Protein AF-Q5T130-F1 (afdb_monomer_lite)

Radius of gyration: 48.85 Å; chains: 1; bounding box: 96×56×144 Å

pLDDT: mean 73.87, std 20.15, range [38.31, 98.38]

Organism: Homo sapiens (NCBI:txid9606)

Foldseek 3Di:
DDDPDPDDPDDPDDDDDDDDDDDDDDDDDDPDDDPPPVVVVVVVVVVVVVVVVVVVVVVVVVVVVVVVVVVVVVVVVCVVVQPDDPVVVVVVVVVVVVVVVVVVVVVVVVQVVLVVVPHGDPDDDPVPPPDDPDDPDPDDPPPVCVVPVVDDVVPPDDDPPDPVVVVVVVVVVVVVVVVVVVVPD

Structure (mmCIF, N/CA/C/O backbone):
data_AF-Q5T130-F1
#
_entry.id   AF-Q5T130-F1
#
loop_
_atom_site.group_PDB
_atom_site.id
_atom_site.type_symbol
_atom_site.label_atom_id
_atom_site.label_alt_id
_atom_site.label_comp_id
_atom_site.label_asym_id
_atom_site.label_entity_id
_atom_site.label_seq_id
_atom_site.pdbx_PDB_ins_code
_atom_site.Cartn_x
_atom_site.Cartn_y
_atom_site.Cartn_z
_atom_site.occupancy
_atom_site.B_iso_or_equiv
_atom_site.auth_seq_id
_atom_site.auth_comp_id
_atom_site.auth_asym_id
_atom_site.auth_atom_id
_atom_site.pdbx_PDB_model_num
ATOM 1 N N . MET A 1 1 ? 19.616 -17.380 -0.996 1.00 44.38 1 MET A N 1
ATOM 2 C CA . MET A 1 1 ? 20.251 -18.278 -1.981 1.00 44.38 1 MET A CA 1
ATOM 3 C C . MET A 1 1 ? 19.793 -17.869 -3.374 1.00 44.38 1 MET A C 1
ATOM 5 O O . MET A 1 1 ? 18.604 -17.667 -3.551 1.00 44.38 1 MET A O 1
ATOM 9 N N . SER A 1 2 ? 20.756 -17.750 -4.293 1.00 43.84 2 SER A N 1
ATOM 10 C CA . SER A 1 2 ? 20.661 -17.651 -5.763 1.00 43.84 2 SER A CA 1
ATOM 11 C C . SER A 1 2 ? 19.986 -16.437 -6.423 1.00 43.84 2 SER A C 1
ATOM 13 O O . SER A 1 2 ? 18.769 -16.330 -6.519 1.00 43.84 2 SER A O 1
ATOM 15 N N . SER A 1 3 ? 20.844 -15.585 -6.988 1.00 43.91 3 SER A N 1
ATOM 16 C CA . SER A 1 3 ? 20.572 -14.550 -7.991 1.00 43.91 3 SER A CA 1
ATOM 17 C C . SER A 1 3 ? 20.139 -15.157 -9.343 1.00 43.91 3 SER A C 1
ATOM 19 O O . SER A 1 3 ? 20.741 -16.152 -9.754 1.00 43.91 3 SER A O 1
ATOM 21 N N . PRO A 1 4 ? 19.194 -14.559 -10.098 1.00 52.94 4 PRO A N 1
ATOM 22 C CA . PRO A 1 4 ? 18.804 -15.049 -11.419 1.00 52.94 4 PRO A CA 1
ATOM 23 C C . PRO A 1 4 ? 19.260 -14.101 -12.543 1.00 52.94 4 PRO A C 1
ATOM 25 O O . PRO A 1 4 ? 18.447 -13.418 -13.149 1.00 52.94 4 PRO A O 1
ATOM 28 N N . LEU A 1 5 ? 20.559 -14.047 -12.850 1.00 54.41 5 LEU A N 1
ATOM 29 C CA . LEU A 1 5 ? 21.072 -13.388 -14.066 1.00 54.41 5 LEU A CA 1
ATOM 30 C C . LEU A 1 5 ? 22.264 -14.173 -14.626 1.00 54.41 5 LEU A C 1
ATOM 32 O O . LEU A 1 5 ? 23.395 -13.702 -14.665 1.00 54.41 5 LEU A O 1
ATOM 36 N N . ALA A 1 6 ? 22.017 -15.418 -15.025 1.00 51.62 6 ALA A N 1
ATOM 37 C CA . ALA A 1 6 ? 23.013 -16.245 -15.702 1.00 51.62 6 ALA A CA 1
ATOM 38 C C . ALA A 1 6 ? 22.346 -17.126 -16.761 1.00 51.62 6 ALA A C 1
ATOM 40 O O . ALA A 1 6 ? 22.222 -18.338 -16.618 1.00 51.62 6 ALA A O 1
ATOM 41 N N . SER A 1 7 ? 21.873 -16.505 -17.833 1.00 55.97 7 SER A N 1
ATOM 42 C CA . SER A 1 7 ? 21.706 -17.165 -19.129 1.00 55.97 7 SER A CA 1
ATOM 43 C C . SER A 1 7 ? 21.238 -16.129 -20.117 1.00 55.97 7 SER A C 1
ATOM 45 O O . SER A 1 7 ? 20.110 -15.690 -19.996 1.00 55.97 7 SER A O 1
ATOM 47 N N . LEU A 1 8 ? 22.099 -15.751 -21.060 1.00 56.34 8 LEU A N 1
ATOM 48 C CA . LEU A 1 8 ? 21.750 -15.422 -22.448 1.00 56.34 8 LEU A CA 1
ATOM 49 C C . LEU A 1 8 ? 23.049 -15.119 -23.229 1.00 56.34 8 LEU A C 1
ATOM 51 O O . LEU A 1 8 ? 23.218 -14.066 -23.829 1.00 56.34 8 LEU A O 1
ATOM 55 N N . SER A 1 9 ? 23.994 -16.063 -23.256 1.00 51.50 9 SER A N 1
ATOM 56 C CA . SER A 1 9 ? 25.035 -16.095 -24.291 1.00 51.50 9 SER A CA 1
ATOM 57 C C . SER A 1 9 ? 24.546 -16.984 -25.434 1.00 51.50 9 SER A C 1
ATOM 59 O O . SER A 1 9 ? 24.802 -18.185 -25.482 1.00 51.50 9 SER A O 1
ATOM 61 N N . LYS A 1 10 ? 23.779 -16.409 -26.366 1.00 54.88 10 LYS A N 1
ATOM 62 C CA . LYS A 1 10 ? 23.367 -17.114 -27.588 1.00 54.88 10 LYS A CA 1
ATOM 63 C C . LYS A 1 10 ? 23.880 -16.359 -28.804 1.00 54.88 10 LYS A C 1
ATOM 65 O O . LYS A 1 10 ? 23.164 -15.602 -29.449 1.00 54.88 10 LYS A O 1
ATOM 70 N N . THR A 1 11 ? 25.156 -16.572 -29.105 1.00 55.69 11 THR A N 1
ATOM 71 C CA . THR A 1 11 ? 25.749 -16.210 -30.391 1.00 55.69 11 THR A CA 1
ATOM 72 C C . THR A 1 11 ? 25.067 -17.035 -31.481 1.00 55.69 11 THR A C 1
ATOM 74 O O . THR A 1 11 ? 25.313 -18.229 -31.655 1.00 55.69 11 THR A O 1
ATOM 77 N N . ARG A 1 12 ? 24.142 -16.410 -32.214 1.00 55.31 12 ARG A N 1
ATOM 78 C CA . ARG A 1 12 ? 23.550 -17.009 -33.409 1.00 55.31 12 ARG A CA 1
ATOM 79 C C . ARG A 1 12 ? 24.606 -16.963 -34.513 1.00 55.31 12 ARG A C 1
ATOM 81 O O . ARG A 1 12 ? 24.834 -15.919 -35.112 1.00 55.31 12 ARG A O 1
ATOM 88 N N . LYS A 1 13 ? 25.279 -18.092 -34.756 1.00 60.47 13 LYS A N 1
ATOM 89 C CA . LYS A 1 13 ? 26.096 -18.287 -35.962 1.00 60.47 13 LYS A CA 1
ATOM 90 C C . LYS A 1 13 ? 25.184 -18.156 -37.185 1.00 60.47 13 LYS A C 1
ATOM 92 O O . LYS A 1 13 ? 24.222 -18.909 -37.320 1.00 60.47 13 LYS A O 1
ATOM 97 N N . VAL A 1 14 ? 25.480 -17.185 -38.041 1.00 56.56 14 VAL A N 1
ATOM 98 C CA . VAL A 1 14 ? 24.873 -17.023 -39.367 1.00 56.56 14 VAL A CA 1
ATOM 99 C C . VAL A 1 14 ? 25.508 -18.059 -40.304 1.00 56.56 14 VAL A C 1
ATOM 101 O O . VAL A 1 14 ? 26.737 -18.089 -40.395 1.00 56.56 14 VAL A O 1
ATOM 104 N N . PRO A 1 15 ? 24.737 -18.927 -40.984 1.00 48.75 15 PRO A N 1
ATOM 105 C CA . PRO A 1 15 ? 25.284 -19.793 -42.023 1.00 48.75 15 PRO A CA 1
ATOM 106 C C . PRO A 1 15 ? 25.655 -18.960 -43.255 1.00 48.75 15 PRO A C 1
ATOM 108 O O . PRO A 1 15 ? 24.804 -18.274 -43.820 1.00 48.75 15 PRO A O 1
ATOM 111 N N . LEU A 1 16 ? 26.922 -19.013 -43.669 1.00 57.25 16 LEU A N 1
ATOM 112 C CA . LEU A 1 16 ? 27.342 -18.523 -44.982 1.00 57.25 16 LEU A CA 1
ATOM 113 C C . LEU A 1 16 ? 26.744 -19.437 -46.071 1.00 57.25 16 LEU A C 1
ATOM 115 O O . LEU A 1 16 ? 26.728 -20.656 -45.878 1.00 57.25 16 LEU A O 1
ATOM 119 N N . PRO A 1 17 ? 26.250 -18.893 -47.198 1.00 50.34 17 PRO A N 1
ATOM 120 C CA . PRO A 1 17 ? 25.794 -19.701 -48.322 1.00 50.34 17 PRO A CA 1
ATOM 121 C C . PRO A 1 17 ? 26.979 -20.424 -48.976 1.00 50.34 17 PRO A C 1
ATOM 123 O O . PRO A 1 17 ? 28.037 -19.841 -49.203 1.00 50.34 17 PRO A O 1
ATOM 126 N N . SER A 1 18 ? 26.784 -21.710 -49.253 1.00 50.28 18 SER A N 1
ATOM 127 C CA . SER A 1 18 ? 27.717 -22.610 -49.927 1.00 50.28 18 SER A CA 1
ATOM 128 C C . SER A 1 18 ? 28.031 -22.165 -51.361 1.00 50.28 18 SER A C 1
ATOM 130 O O . SER A 1 18 ? 27.132 -21.818 -52.127 1.00 50.28 18 SER A O 1
ATOM 132 N N . GLU A 1 19 ? 29.313 -22.226 -51.733 1.00 49.06 19 GLU A N 1
ATOM 133 C CA . GLU A 1 19 ? 29.785 -22.102 -53.118 1.00 49.06 19 GLU A CA 1
ATOM 134 C C . GLU A 1 19 ? 29.175 -23.191 -54.023 1.00 49.06 19 GLU A C 1
ATOM 136 O O . GLU A 1 19 ? 29.062 -24.351 -53.606 1.00 49.06 19 GLU A O 1
ATOM 141 N N . PRO A 1 20 ? 28.832 -22.880 -55.287 1.00 47.81 20 PRO A N 1
ATOM 142 C CA . PRO A 1 20 ? 28.491 -23.900 -56.265 1.00 47.81 20 PRO A CA 1
ATOM 143 C C . PRO A 1 20 ? 29.756 -24.626 -56.748 1.00 47.81 20 PRO A C 1
ATOM 145 O O . PRO A 1 20 ? 30.608 -24.075 -57.444 1.00 47.81 20 PRO A O 1
ATOM 148 N N . MET A 1 21 ? 29.838 -25.906 -56.394 1.00 39.12 21 MET A N 1
ATOM 149 C CA . MET A 1 21 ? 30.800 -26.877 -56.908 1.00 39.12 21 MET A CA 1
ATOM 150 C C 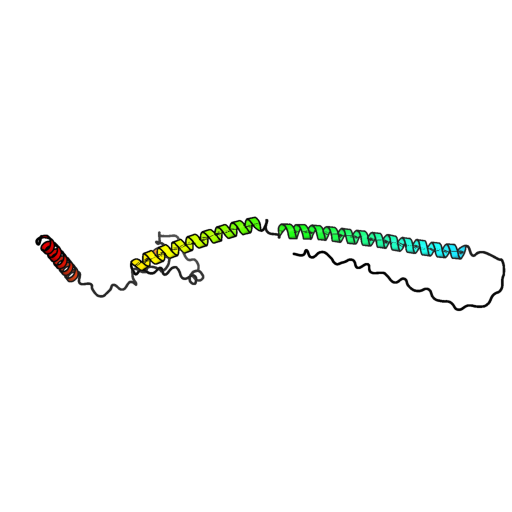. MET A 1 21 ? 30.633 -27.016 -58.435 1.00 39.12 21 MET A C 1
ATOM 152 O O . MET A 1 21 ? 29.588 -27.461 -58.907 1.00 39.12 21 MET A O 1
ATOM 156 N N . ASN A 1 22 ? 31.649 -26.640 -59.217 1.00 51.62 22 ASN A N 1
ATOM 157 C CA . ASN A 1 22 ? 31.668 -26.807 -60.677 1.00 51.62 22 ASN A CA 1
ATOM 158 C C . ASN A 1 22 ? 32.432 -28.093 -61.056 1.00 51.62 22 ASN A C 1
ATOM 160 O O . ASN A 1 22 ? 33.556 -28.281 -60.579 1.00 51.62 22 ASN A O 1
ATOM 164 N N . PRO A 1 23 ? 31.892 -28.983 -61.912 1.00 50.88 23 PRO A N 1
ATOM 165 C CA . PRO A 1 23 ? 32.613 -30.165 -62.359 1.00 50.88 23 PRO A CA 1
ATOM 166 C C . PRO A 1 23 ? 33.557 -29.797 -63.510 1.00 50.88 23 PRO A C 1
ATOM 168 O O . PRO A 1 23 ? 33.207 -29.073 -64.439 1.00 50.88 23 PRO A O 1
ATOM 171 N N . GLY A 1 24 ? 34.789 -30.290 -63.436 1.00 45.00 24 GLY A N 1
ATOM 172 C CA . GLY A 1 24 ? 35.842 -29.920 -64.371 1.00 45.00 24 GLY A CA 1
ATOM 173 C C . GLY A 1 24 ? 35.701 -30.466 -65.798 1.00 45.00 24 GLY A C 1
ATOM 174 O O . GLY A 1 24 ? 35.033 -31.466 -66.055 1.00 45.00 24 GLY A O 1
ATOM 175 N N . ARG A 1 25 ? 36.523 -29.856 -66.672 1.00 49.72 25 ARG A N 1
ATOM 176 C CA . ARG A 1 25 ? 37.444 -30.476 -67.659 1.00 49.72 25 ARG A CA 1
ATOM 177 C C . ARG A 1 25 ? 37.211 -30.051 -69.121 1.00 49.72 25 ARG A C 1
ATOM 179 O O . ARG A 1 25 ? 36.354 -30.604 -69.805 1.00 49.72 25 ARG A O 1
ATOM 186 N N . ARG A 1 26 ? 38.115 -29.207 -69.642 1.00 44.50 26 ARG A N 1
ATOM 187 C CA . ARG A 1 26 ? 39.010 -29.457 -70.805 1.00 44.50 26 ARG A CA 1
ATOM 188 C C . ARG A 1 26 ? 39.783 -28.176 -71.161 1.00 44.50 26 ARG A C 1
ATOM 190 O O . ARG A 1 26 ? 39.217 -27.094 -71.135 1.00 44.50 26 ARG A O 1
ATOM 197 N N . GLY A 1 27 ? 41.089 -28.309 -71.405 1.00 44.84 27 GLY A N 1
ATOM 198 C CA . GLY A 1 27 ? 42.019 -27.187 -71.576 1.00 44.84 27 GLY A CA 1
ATOM 199 C C . GLY A 1 27 ? 42.218 -26.714 -73.016 1.00 44.84 27 GLY A C 1
ATOM 200 O O . GLY A 1 27 ? 41.748 -27.366 -73.937 1.00 44.84 27 GLY A O 1
ATOM 201 N N . ILE A 1 28 ? 42.953 -25.602 -73.154 1.00 44.03 28 ILE A N 1
ATOM 202 C CA . ILE A 1 28 ? 43.930 -25.210 -74.196 1.00 44.03 28 ILE A CA 1
ATOM 203 C C . ILE A 1 28 ? 44.495 -23.838 -73.758 1.00 44.03 28 ILE A C 1
ATOM 205 O O . ILE A 1 28 ? 43.747 -22.986 -73.287 1.00 44.03 28 ILE A O 1
ATOM 209 N N . ARG A 1 29 ? 45.821 -23.648 -73.840 1.00 58.25 29 ARG A N 1
ATOM 210 C CA . ARG A 1 29 ? 46.523 -22.401 -73.468 1.00 58.25 29 ARG A CA 1
ATOM 211 C C . ARG A 1 29 ? 46.488 -21.406 -74.631 1.00 58.25 29 ARG A C 1
ATOM 213 O O . ARG A 1 29 ? 46.871 -21.805 -75.726 1.00 58.25 29 ARG A O 1
ATOM 220 N N . ILE A 1 30 ? 46.184 -20.133 -74.371 1.00 49.81 30 ILE A N 1
ATOM 221 C CA . ILE A 1 30 ? 46.618 -18.984 -75.185 1.00 49.81 30 ILE A CA 1
ATOM 222 C C . ILE A 1 30 ? 46.981 -17.849 -74.215 1.00 49.81 30 ILE A C 1
ATOM 224 O O . ILE A 1 30 ? 46.153 -17.429 -73.415 1.00 49.81 30 ILE A O 1
ATOM 228 N N . TYR A 1 31 ? 48.240 -17.403 -74.243 1.00 53.12 31 TYR A N 1
ATOM 229 C CA . TYR A 1 31 ? 48.661 -16.153 -73.609 1.00 53.12 31 TYR A CA 1
ATOM 230 C C . TYR A 1 31 ? 48.061 -15.000 -74.424 1.00 53.12 31 TYR A C 1
ATOM 232 O O . TYR A 1 31 ? 48.395 -14.855 -75.598 1.00 53.12 31 TYR A O 1
ATOM 240 N N . GLY A 1 32 ? 47.172 -14.214 -73.822 1.00 45.88 32 GLY A N 1
ATOM 241 C CA . GLY A 1 32 ? 46.561 -13.043 -74.448 1.00 45.88 32 GLY A CA 1
ATOM 242 C C . GLY A 1 32 ? 45.505 -12.436 -73.530 1.00 45.88 32 GLY A C 1
ATOM 243 O O . GLY A 1 32 ? 44.511 -13.090 -73.250 1.00 45.88 32 GLY A O 1
ATOM 244 N N . ASP A 1 33 ? 45.783 -11.221 -73.061 1.00 52.56 33 ASP A N 1
ATOM 245 C CA . ASP A 1 33 ? 44.957 -10.335 -72.233 1.00 52.56 33 ASP A CA 1
ATOM 246 C C . ASP A 1 33 ? 44.386 -10.883 -70.917 1.00 52.56 33 ASP A C 1
ATOM 248 O O . ASP A 1 33 ? 43.388 -11.597 -70.847 1.00 52.56 33 ASP A O 1
ATOM 252 N N . VAL A 1 34 ? 44.996 -10.421 -69.824 1.00 50.69 34 VAL A N 1
ATOM 253 C CA . VAL A 1 34 ? 44.341 -10.345 -68.517 1.00 50.69 34 VAL A CA 1
ATOM 254 C C . VAL A 1 34 ? 43.125 -9.419 -68.666 1.00 50.69 34 VAL A C 1
ATOM 256 O O . VAL A 1 34 ? 43.302 -8.261 -69.052 1.00 50.69 34 VAL A O 1
ATOM 259 N N . PRO A 1 35 ? 41.899 -9.868 -68.354 1.00 54.56 35 PRO A N 1
ATOM 260 C CA . PRO A 1 35 ? 40.721 -9.024 -68.433 1.00 54.56 35 PRO A CA 1
ATOM 261 C C . PRO A 1 35 ? 40.727 -8.077 -67.232 1.00 54.56 35 PRO A C 1
ATOM 263 O O . PRO A 1 35 ? 40.174 -8.380 -66.176 1.00 54.56 35 PRO A O 1
ATOM 266 N N . ALA A 1 36 ? 41.341 -6.904 -67.393 1.00 59.31 36 ALA A N 1
ATOM 267 C CA . ALA A 1 36 ? 41.244 -5.805 -66.429 1.00 59.31 36 ALA A CA 1
ATOM 268 C C . ALA A 1 36 ? 39.776 -5.403 -66.137 1.00 59.31 36 ALA A C 1
ATOM 270 O O . ALA A 1 36 ? 39.485 -4.774 -65.122 1.00 59.31 36 ALA A O 1
ATOM 271 N N . SER A 1 37 ? 38.834 -5.802 -67.000 1.00 64.19 37 SER A N 1
ATOM 272 C CA . SER A 1 37 ? 37.393 -5.610 -66.835 1.00 64.19 37 SER A CA 1
ATOM 273 C C . SER A 1 37 ? 36.767 -6.461 -65.724 1.00 64.19 37 SER A C 1
ATOM 275 O O . SER A 1 37 ? 35.911 -5.952 -65.009 1.00 64.19 37 SER A O 1
ATOM 277 N N . HIS A 1 38 ? 37.193 -7.713 -65.518 1.00 73.38 38 HIS A N 1
ATOM 278 C CA . HIS A 1 38 ? 36.597 -8.564 -64.474 1.00 73.38 38 HIS A CA 1
ATOM 279 C C . HIS A 1 38 ? 36.952 -8.089 -63.066 1.00 73.38 38 HIS A C 1
ATOM 281 O O . HIS A 1 38 ? 36.113 -8.128 -62.168 1.00 73.38 38 HIS A O 1
ATOM 287 N N . ASP A 1 39 ? 38.175 -7.594 -62.889 1.00 81.62 39 ASP A N 1
ATOM 288 C CA . ASP A 1 39 ? 38.607 -7.004 -61.623 1.00 81.62 39 ASP A CA 1
ATOM 289 C C . ASP A 1 39 ? 37.866 -5.677 -61.362 1.00 81.62 39 ASP A C 1
ATOM 291 O O . ASP A 1 39 ? 37.427 -5.402 -60.248 1.00 81.62 39 ASP A O 1
ATOM 295 N N . SER A 1 40 ? 37.596 -4.895 -62.415 1.00 86.62 40 SER A N 1
ATOM 296 C CA . SER A 1 40 ? 36.791 -3.669 -62.335 1.00 86.62 40 SER A CA 1
ATOM 297 C C . SER A 1 40 ? 35.324 -3.928 -61.958 1.00 86.62 40 SER A C 1
ATOM 299 O O . SER A 1 40 ? 34.787 -3.242 -61.087 1.00 86.62 40 SER A O 1
ATOM 301 N N . GLU A 1 41 ? 34.680 -4.931 -62.560 1.00 89.62 41 GLU A N 1
ATOM 302 C CA . GLU A 1 41 ? 33.303 -5.335 -62.238 1.00 89.62 41 GLU A CA 1
ATOM 303 C C . GLU A 1 41 ? 33.187 -5.893 -60.812 1.00 89.62 41 GLU A C 1
ATOM 305 O O . GLU A 1 41 ? 32.250 -5.552 -60.083 1.00 89.62 41 GLU A O 1
ATOM 310 N N . LEU A 1 42 ? 34.162 -6.700 -60.380 1.00 93.31 42 LEU A N 1
ATOM 311 C CA . LEU A 1 42 ? 34.239 -7.213 -59.013 1.00 93.31 42 LEU A CA 1
ATOM 312 C C . LEU A 1 42 ? 34.397 -6.073 -58.000 1.00 93.31 42 LEU A C 1
ATOM 314 O O . LEU A 1 42 ? 33.669 -6.028 -57.008 1.00 93.31 42 LEU A O 1
ATOM 318 N N . MET A 1 43 ? 35.282 -5.113 -58.267 1.00 91.69 43 MET A N 1
ATOM 319 C CA . MET A 1 43 ? 35.472 -3.934 -57.419 1.00 91.69 43 MET A CA 1
ATOM 320 C C . MET A 1 43 ? 34.221 -3.043 -57.385 1.00 91.69 43 MET A C 1
ATOM 322 O O . MET A 1 43 ? 33.848 -2.547 -56.319 1.00 91.69 43 MET A O 1
ATOM 326 N N . ALA A 1 44 ? 33.501 -2.887 -58.501 1.00 93.31 44 ALA A N 1
ATOM 327 C CA . ALA A 1 44 ? 32.219 -2.177 -58.538 1.00 93.31 44 ALA A CA 1
ATOM 328 C C . ALA A 1 44 ? 31.138 -2.891 -57.700 1.00 93.31 44 ALA A C 1
ATOM 330 O O . ALA A 1 44 ? 30.383 -2.257 -56.960 1.00 93.31 44 ALA A O 1
ATOM 331 N N . PHE A 1 45 ? 31.092 -4.224 -57.743 1.00 95.88 45 PHE A N 1
ATOM 332 C CA . PHE A 1 45 ? 30.192 -5.009 -56.898 1.00 95.88 45 PHE A CA 1
ATOM 333 C C . PHE A 1 45 ? 30.565 -4.920 -55.412 1.00 95.88 45 PHE A C 1
ATOM 335 O O . PHE A 1 45 ? 29.694 -4.713 -54.567 1.00 95.88 45 PHE A O 1
ATOM 342 N N . MET A 1 46 ? 31.851 -5.033 -55.075 1.00 95.81 46 MET A N 1
ATOM 343 C CA . MET A 1 46 ? 32.335 -4.930 -53.696 1.00 95.81 46 MET A CA 1
ATOM 344 C C . MET A 1 46 ? 32.115 -3.535 -53.111 1.00 95.81 46 MET A C 1
ATOM 346 O O . MET A 1 46 ? 31.672 -3.427 -51.972 1.00 95.81 46 MET A O 1
ATOM 350 N N . THR A 1 47 ? 32.345 -2.469 -53.881 1.00 94.56 47 THR A N 1
ATOM 351 C CA . THR A 1 47 ? 32.051 -1.088 -53.453 1.00 94.56 47 THR A CA 1
ATOM 352 C C . THR A 1 47 ? 30.556 -0.876 -53.234 1.00 94.56 47 THR A C 1
ATOM 354 O O . THR A 1 47 ? 30.171 -0.273 -52.234 1.00 94.56 47 THR A O 1
ATOM 357 N N . ARG A 1 48 ? 29.695 -1.452 -54.086 1.00 95.81 48 ARG A N 1
ATOM 358 C CA . ARG A 1 48 ? 28.241 -1.447 -53.872 1.00 95.81 48 ARG A CA 1
ATOM 359 C C . ARG A 1 48 ? 27.844 -2.199 -52.602 1.00 95.81 48 ARG A C 1
ATOM 361 O O . ARG A 1 48 ? 27.058 -1.687 -51.815 1.00 95.81 48 ARG A O 1
ATOM 368 N N . LYS A 1 49 ? 28.410 -3.386 -52.372 1.00 97.19 49 LYS A N 1
ATOM 369 C CA . LYS A 1 49 ? 28.150 -4.172 -51.158 1.00 97.19 49 LYS A CA 1
ATOM 370 C C . LYS A 1 49 ? 28.646 -3.480 -49.894 1.00 97.19 49 LYS A C 1
ATOM 372 O O . LYS A 1 49 ? 27.940 -3.507 -48.893 1.00 97.19 49 LYS A O 1
ATOM 377 N N . LEU A 1 50 ? 29.816 -2.845 -49.936 1.00 97.56 50 LEU A N 1
ATOM 378 C CA . LEU A 1 50 ? 30.330 -2.036 -48.831 1.00 97.56 50 LEU A CA 1
ATOM 379 C C . LEU A 1 50 ? 29.410 -0.854 -48.535 1.00 97.56 50 LEU A C 1
ATOM 381 O O . LEU A 1 50 ? 29.100 -0.618 -47.374 1.00 97.56 50 LEU A O 1
ATOM 385 N N . TRP A 1 51 ? 28.918 -0.173 -49.572 1.00 97.81 51 TRP A N 1
ATOM 386 C CA . TRP A 1 51 ? 27.951 0.909 -49.420 1.00 97.81 51 TRP A CA 1
ATOM 387 C C . TRP A 1 51 ? 26.647 0.430 -48.772 1.00 97.81 51 TRP A C 1
ATOM 389 O O . TRP A 1 51 ? 26.187 1.027 -47.803 1.00 97.81 51 TRP A O 1
ATOM 399 N N . ASP A 1 52 ? 26.063 -0.667 -49.263 1.00 97.75 52 ASP A N 1
ATOM 400 C CA . ASP A 1 52 ? 24.824 -1.225 -48.709 1.00 97.75 52 ASP A CA 1
ATOM 401 C C . ASP A 1 52 ? 25.001 -1.628 -47.232 1.00 97.75 52 ASP A C 1
ATOM 403 O O . ASP A 1 52 ? 24.136 -1.351 -46.400 1.00 97.75 52 ASP A O 1
ATOM 407 N N . LEU A 1 53 ? 26.144 -2.234 -46.888 1.00 97.94 53 LEU A N 1
ATOM 408 C CA . LEU A 1 53 ? 26.483 -2.585 -45.507 1.00 97.94 53 LEU A CA 1
ATOM 409 C C . LEU A 1 53 ? 26.687 -1.348 -44.628 1.00 97.94 53 LEU A C 1
ATOM 411 O O . LEU A 1 53 ? 26.212 -1.326 -43.497 1.00 97.94 53 LEU A O 1
ATOM 415 N N . GLU A 1 54 ? 27.350 -0.308 -45.131 1.00 97.56 54 GLU A N 1
ATOM 416 C CA . GLU A 1 54 ? 27.524 0.953 -44.408 1.00 97.56 54 GLU A CA 1
ATOM 417 C C . GLU A 1 54 ? 26.169 1.610 -44.107 1.00 97.56 54 GLU A C 1
ATOM 419 O O . GLU A 1 54 ? 25.924 2.053 -42.983 1.00 97.56 54 GLU A O 1
ATOM 424 N N . GLN A 1 55 ? 25.256 1.620 -45.083 1.00 98.00 55 GLN A N 1
ATOM 425 C CA . GLN A 1 55 ? 23.887 2.107 -44.891 1.00 98.00 55 GLN A CA 1
ATOM 426 C C . GLN A 1 55 ? 23.120 1.262 -43.871 1.00 98.00 55 GLN A C 1
ATOM 428 O O . GLN A 1 55 ? 22.419 1.807 -43.019 1.00 98.00 55 GLN A O 1
ATOM 433 N N . GLN A 1 56 ? 23.281 -0.062 -43.905 1.00 98.06 56 GLN A N 1
ATOM 434 C CA . GLN A 1 56 ? 22.650 -0.954 -42.936 1.00 98.06 56 GLN A CA 1
ATOM 435 C C . GLN A 1 56 ? 23.169 -0.715 -41.511 1.00 98.06 56 GLN A C 1
ATOM 437 O O . GLN A 1 56 ? 22.376 -0.683 -40.574 1.00 98.06 56 GLN A O 1
ATOM 442 N N . VAL A 1 57 ? 24.477 -0.512 -41.338 1.00 98.00 57 VAL A N 1
ATOM 443 C CA . VAL A 1 57 ? 25.072 -0.188 -40.032 1.00 98.00 57 VAL A CA 1
ATOM 444 C C . VAL A 1 57 ? 24.544 1.148 -39.511 1.00 98.00 57 VAL A C 1
ATOM 446 O O . VAL A 1 57 ? 24.204 1.248 -38.332 1.00 98.00 57 VAL A O 1
ATOM 449 N N . LYS A 1 58 ? 24.411 2.159 -40.379 1.00 97.81 58 LYS A N 1
ATOM 450 C CA . LYS A 1 58 ? 23.802 3.450 -40.020 1.00 97.81 58 LYS A CA 1
ATOM 451 C C . LYS A 1 58 ? 22.361 3.271 -39.537 1.00 97.81 58 LYS A C 1
ATOM 453 O O . LYS A 1 58 ? 22.052 3.660 -38.417 1.00 97.81 58 LYS A O 1
ATOM 458 N N . ALA A 1 59 ? 21.529 2.571 -40.308 1.00 97.62 59 ALA A N 1
ATOM 459 C CA . ALA A 1 59 ? 20.138 2.307 -39.935 1.00 97.62 59 ALA A CA 1
ATOM 460 C C . ALA A 1 59 ? 20.010 1.535 -38.607 1.00 97.62 59 ALA A C 1
ATOM 462 O O . ALA A 1 59 ? 19.154 1.851 -37.783 1.00 97.62 59 ALA A O 1
ATOM 463 N N . GLN A 1 60 ? 20.879 0.546 -38.371 1.00 98.12 60 GLN A N 1
ATOM 464 C CA . GLN A 1 60 ? 20.910 -0.195 -37.106 1.00 98.12 60 GLN A CA 1
ATOM 465 C C . GLN A 1 60 ? 21.334 0.685 -35.927 1.00 98.12 60 GLN A C 1
ATOM 467 O O . GLN A 1 60 ? 20.794 0.536 -34.834 1.00 98.12 60 GLN A O 1
ATOM 472 N N . THR A 1 61 ? 22.275 1.605 -36.141 1.00 97.81 61 THR A N 1
ATOM 473 C CA . THR A 1 61 ? 22.717 2.551 -35.109 1.00 97.81 61 THR A CA 1
ATOM 474 C C . THR A 1 61 ? 21.568 3.473 -34.706 1.00 97.81 61 THR A C 1
ATOM 476 O O . THR A 1 61 ? 21.286 3.611 -33.518 1.00 97.81 61 THR A O 1
ATOM 479 N N . ASP A 1 62 ? 20.845 4.025 -35.681 1.00 97.69 62 ASP A N 1
ATOM 480 C CA . ASP A 1 62 ? 19.693 4.895 -35.425 1.00 97.69 62 ASP A CA 1
ATOM 481 C C . ASP A 1 62 ? 18.556 4.150 -34.699 1.00 97.69 62 ASP A C 1
ATOM 483 O O . ASP A 1 62 ? 17.942 4.684 -33.772 1.00 97.69 62 ASP A O 1
ATOM 487 N N . GLU A 1 63 ? 18.298 2.887 -35.061 1.00 98.19 63 GLU A N 1
ATOM 488 C CA . GLU A 1 63 ? 17.307 2.045 -34.379 1.00 98.19 63 GLU A CA 1
ATOM 489 C C . GLU A 1 63 ? 17.691 1.769 -32.916 1.00 98.19 63 GLU A C 1
ATOM 491 O O . GLU A 1 63 ? 16.829 1.806 -32.033 1.00 98.19 63 GLU A O 1
ATOM 496 N N . ILE A 1 64 ? 18.973 1.501 -32.647 1.00 98.00 64 ILE A N 1
ATOM 497 C CA . ILE A 1 64 ? 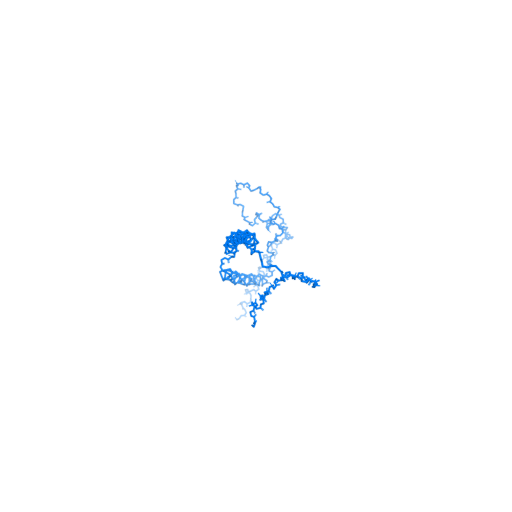19.486 1.310 -31.284 1.00 98.00 64 ILE A CA 1
ATOM 498 C C . ILE A 1 64 ? 19.294 2.590 -30.472 1.00 98.00 64 ILE A C 1
ATOM 500 O O . ILE A 1 64 ? 18.707 2.529 -29.397 1.00 98.00 64 ILE A O 1
ATOM 504 N N . LEU A 1 65 ? 19.672 3.749 -31.015 1.00 98.38 65 LEU A N 1
ATOM 505 C CA . LEU A 1 65 ? 19.503 5.031 -30.327 1.00 98.38 65 LEU A CA 1
ATOM 506 C C . LEU A 1 65 ? 18.030 5.329 -30.008 1.00 98.38 65 LEU A C 1
ATOM 508 O O . LEU A 1 65 ? 17.714 5.800 -28.917 1.00 98.38 65 LEU A O 1
ATOM 512 N N . SER A 1 66 ? 17.110 5.015 -30.924 1.00 98.31 66 SER A N 1
ATOM 513 C CA . SER A 1 66 ? 15.668 5.145 -30.677 1.00 98.31 66 SER A CA 1
ATOM 514 C C . SER A 1 66 ? 15.187 4.231 -29.543 1.00 98.31 66 SER A C 1
ATOM 516 O O . SER A 1 66 ? 14.383 4.643 -28.700 1.00 98.31 66 SER A O 1
ATOM 518 N N . LYS A 1 67 ? 15.686 2.991 -29.493 1.00 98.38 67 LYS A N 1
ATOM 519 C CA . LYS A 1 67 ? 15.367 2.044 -28.419 1.00 98.38 67 LYS A CA 1
ATOM 520 C C . LYS A 1 67 ? 15.949 2.486 -27.083 1.00 98.38 67 LYS A C 1
ATOM 522 O O . LYS A 1 67 ? 15.226 2.417 -26.097 1.00 98.38 67 LYS A O 1
ATOM 527 N N . ASP A 1 68 ? 17.176 2.995 -27.054 1.00 98.12 68 ASP A N 1
ATOM 528 C CA . ASP A 1 68 ? 17.817 3.498 -25.836 1.00 98.12 68 ASP A CA 1
ATOM 529 C C . ASP A 1 68 ? 17.053 4.695 -25.255 1.00 98.12 68 ASP A C 1
ATOM 531 O O . ASP A 1 68 ? 16.781 4.735 -24.057 1.00 98.12 68 ASP A O 1
ATOM 535 N N . GLN A 1 69 ? 16.596 5.623 -26.104 1.00 98.19 69 GLN A N 1
ATOM 536 C CA . GLN A 1 69 ? 15.724 6.725 -25.677 1.00 98.19 69 GLN A CA 1
ATOM 537 C C . GLN A 1 69 ? 14.408 6.216 -25.076 1.00 98.19 69 GLN A C 1
ATOM 539 O O . GLN A 1 69 ? 13.944 6.722 -24.054 1.00 98.19 69 GLN A O 1
ATOM 544 N N . LYS A 1 70 ? 13.801 5.193 -25.691 1.00 98.12 70 LYS A N 1
ATOM 545 C CA . LYS A 1 70 ? 12.574 4.579 -25.177 1.00 98.12 70 LYS A CA 1
ATOM 546 C C . LYS A 1 70 ? 12.808 3.852 -23.855 1.00 98.12 70 LYS A C 1
ATOM 548 O O . LYS A 1 70 ? 11.950 3.925 -22.982 1.00 98.12 70 LYS A O 1
ATOM 553 N N . ILE A 1 71 ? 13.934 3.157 -23.711 1.00 97.56 71 ILE A N 1
ATOM 554 C CA . ILE A 1 71 ? 14.323 2.497 -22.463 1.00 97.56 71 ILE A CA 1
ATOM 555 C C . ILE A 1 71 ? 14.461 3.548 -21.364 1.00 97.56 71 ILE A C 1
ATOM 557 O O . ILE A 1 71 ? 13.778 3.421 -20.357 1.00 97.56 71 ILE A O 1
ATOM 561 N N . ALA A 1 72 ? 15.206 4.632 -21.598 1.00 97.31 72 ALA A N 1
ATOM 562 C CA . ALA A 1 72 ? 15.367 5.707 -20.620 1.00 97.31 72 ALA A CA 1
ATOM 563 C C . ALA A 1 72 ? 14.023 6.333 -20.197 1.00 97.31 72 ALA A C 1
ATOM 565 O O . ALA A 1 72 ? 13.778 6.546 -19.012 1.00 97.31 72 ALA A O 1
ATOM 566 N N . ALA A 1 73 ? 13.114 6.576 -21.148 1.00 97.19 73 ALA A N 1
ATOM 567 C CA . ALA A 1 73 ? 11.781 7.104 -20.847 1.00 97.19 73 ALA A CA 1
ATOM 568 C C . ALA A 1 73 ? 10.919 6.120 -20.033 1.00 97.19 73 ALA A C 1
ATOM 570 O O . ALA A 1 73 ? 10.183 6.523 -19.134 1.00 97.19 73 ALA A O 1
ATOM 571 N N . LEU A 1 74 ? 10.995 4.822 -20.345 1.00 95.81 74 LEU A N 1
ATOM 572 C CA . LEU A 1 74 ? 10.290 3.787 -19.589 1.00 95.81 74 LEU A CA 1
ATOM 573 C C . LEU A 1 74 ? 10.892 3.592 -18.197 1.00 95.81 74 LEU A C 1
ATOM 575 O O . LEU A 1 74 ? 10.144 3.361 -17.254 1.00 95.81 74 LEU A O 1
ATOM 579 N N . GLU A 1 75 ? 12.209 3.695 -18.053 1.00 93.88 75 GLU A N 1
ATOM 580 C CA . GLU A 1 75 ? 12.898 3.633 -16.766 1.00 93.88 75 GLU A CA 1
ATOM 581 C C . GLU A 1 75 ? 12.502 4.805 -15.863 1.00 93.88 75 GLU A C 1
ATOM 583 O O . GLU A 1 75 ? 12.191 4.574 -14.697 1.00 93.88 75 GLU A O 1
ATOM 588 N N . ASP A 1 76 ? 12.407 6.027 -16.396 1.00 93.75 76 ASP A N 1
ATOM 589 C CA . ASP A 1 76 ? 11.914 7.198 -15.656 1.00 93.75 76 ASP A CA 1
ATOM 590 C C . ASP A 1 76 ? 10.444 7.033 -15.232 1.00 93.75 76 ASP A C 1
ATOM 592 O O . ASP A 1 76 ? 10.076 7.266 -14.077 1.00 93.75 76 ASP A O 1
ATOM 596 N N . LEU A 1 77 ? 9.593 6.517 -16.125 1.00 93.56 77 LEU A N 1
ATOM 597 C CA . LEU A 1 77 ? 8.205 6.208 -15.782 1.00 93.56 77 LEU A CA 1
ATOM 598 C C . LEU A 1 77 ? 8.113 5.115 -14.705 1.00 93.56 77 LEU A C 1
ATOM 600 O O . LEU A 1 77 ? 7.328 5.224 -13.770 1.00 93.56 77 LEU A O 1
ATOM 604 N N . VAL A 1 78 ? 8.926 4.062 -14.795 1.00 89.12 78 VAL A N 1
ATOM 605 C CA . VAL A 1 78 ? 8.992 3.017 -13.764 1.00 89.12 78 VAL A CA 1
ATOM 606 C C . VAL A 1 78 ? 9.511 3.586 -12.450 1.00 89.12 78 VAL A C 1
ATOM 608 O O . VAL A 1 78 ? 9.037 3.169 -11.400 1.00 89.12 78 VAL A O 1
ATOM 611 N N . GLN A 1 79 ? 10.443 4.534 -12.484 1.00 86.94 79 GLN A N 1
ATOM 612 C CA . GLN A 1 79 ? 10.997 5.173 -11.296 1.00 86.94 79 GLN A CA 1
ATOM 613 C C . GLN A 1 79 ? 9.995 6.117 -10.619 1.00 86.94 79 GLN A C 1
ATOM 615 O O . GLN A 1 79 ? 9.950 6.163 -9.393 1.00 86.94 79 GLN A O 1
ATOM 620 N N . THR A 1 80 ? 9.174 6.830 -11.392 1.00 79.69 80 THR A N 1
ATOM 621 C CA . THR A 1 80 ? 8.103 7.705 -10.878 1.00 79.69 80 THR A CA 1
ATOM 622 C C . THR A 1 80 ? 6.881 6.922 -10.400 1.00 79.69 80 THR A C 1
ATOM 624 O O . THR A 1 80 ? 6.273 7.284 -9.395 1.00 79.69 80 THR A O 1
ATOM 627 N N . LEU A 1 81 ? 6.525 5.834 -11.090 1.00 78.88 81 LEU A N 1
ATOM 628 C CA . LEU A 1 81 ? 5.454 4.922 -10.681 1.00 78.88 81 LEU A CA 1
ATOM 629 C C . LEU A 1 81 ? 5.885 3.967 -9.572 1.00 78.88 81 LEU A C 1
ATOM 631 O O . LEU A 1 81 ? 5.022 3.422 -8.884 1.00 78.88 81 LEU A O 1
ATOM 635 N N . ARG A 1 82 ? 7.193 3.745 -9.381 1.00 75.88 82 ARG A N 1
ATOM 636 C CA . ARG A 1 82 ? 7.695 3.089 -8.177 1.00 75.88 82 ARG A CA 1
ATOM 637 C C . ARG A 1 82 ? 7.313 3.996 -7.014 1.00 75.88 82 ARG A C 1
ATOM 639 O O . ARG A 1 82 ? 7.846 5.103 -6.930 1.00 75.88 82 ARG A O 1
ATOM 646 N N . PRO A 1 83 ? 6.409 3.567 -6.120 1.00 66.38 83 PRO A N 1
ATOM 647 C CA . PRO A 1 83 ? 6.117 4.349 -4.938 1.00 66.38 83 PRO A CA 1
ATOM 648 C C . PRO A 1 83 ? 7.441 4.615 -4.215 1.00 66.38 83 PRO A C 1
ATOM 650 O O . PRO A 1 83 ? 8.238 3.699 -3.988 1.00 66.38 83 PRO A O 1
ATOM 653 N N . HIS A 1 84 ? 7.686 5.895 -3.935 1.00 58.94 84 HIS A N 1
ATOM 654 C CA . HIS A 1 84 ? 8.741 6.387 -3.057 1.00 58.94 84 HIS A CA 1
ATOM 655 C C . HIS A 1 84 ? 8.918 5.429 -1.862 1.00 58.94 84 HIS A C 1
ATOM 657 O O . HIS A 1 84 ? 7.913 4.961 -1.324 1.00 58.94 84 HIS A O 1
ATOM 663 N N . PRO A 1 85 ? 10.172 5.072 -1.532 1.00 60.00 85 PRO A N 1
ATOM 664 C CA . PRO A 1 85 ? 10.618 3.697 -1.327 1.00 60.00 85 PRO A CA 1
ATOM 665 C C . PRO A 1 85 ? 9.723 2.934 -0.355 1.00 60.00 85 PRO A C 1
ATOM 667 O O . PRO A 1 85 ? 9.273 3.486 0.646 1.00 60.00 85 PRO A O 1
ATOM 670 N N . ALA A 1 86 ? 9.536 1.642 -0.629 1.00 61.41 86 ALA A N 1
ATOM 671 C CA . ALA A 1 86 ? 8.761 0.700 0.178 1.00 61.41 86 ALA A CA 1
ATOM 672 C C . ALA A 1 86 ? 8.920 0.886 1.703 1.00 61.41 86 ALA A C 1
ATOM 674 O O . ALA A 1 86 ? 7.968 0.685 2.442 1.00 61.41 86 ALA A O 1
ATOM 675 N N . GLU A 1 87 ? 10.079 1.333 2.180 1.00 64.25 87 GLU A N 1
ATOM 676 C CA . GLU A 1 87 ? 10.350 1.695 3.575 1.00 64.25 87 GLU A CA 1
ATOM 677 C C . GLU A 1 87 ? 9.398 2.757 4.154 1.00 64.25 87 GLU A C 1
ATOM 679 O O . GLU A 1 87 ? 8.858 2.543 5.234 1.00 64.25 87 GLU A O 1
ATOM 684 N N . ALA A 1 88 ? 9.120 3.859 3.448 1.00 72.25 88 ALA A N 1
ATOM 685 C CA . ALA A 1 88 ? 8.208 4.900 3.936 1.00 72.25 88 ALA A CA 1
ATOM 686 C C . ALA A 1 88 ? 6.752 4.403 3.976 1.00 72.25 88 ALA A C 1
ATOM 688 O O . ALA A 1 88 ? 5.991 4.736 4.886 1.00 72.25 88 ALA A O 1
ATOM 689 N N . THR A 1 89 ? 6.363 3.563 3.010 1.00 73.88 89 THR A N 1
ATOM 690 C CA . THR A 1 89 ? 5.046 2.910 3.028 1.00 73.88 89 THR A CA 1
ATOM 691 C C . THR A 1 89 ? 4.941 1.858 4.129 1.00 73.88 89 THR A C 1
ATOM 693 O O . THR A 1 89 ? 3.892 1.764 4.757 1.00 73.88 89 THR A O 1
ATOM 696 N N . LEU A 1 90 ? 6.019 1.113 4.401 1.00 80.56 90 LEU A N 1
ATOM 697 C CA . LEU A 1 90 ? 6.078 0.102 5.458 1.00 80.56 90 LEU A CA 1
ATOM 698 C C . LEU A 1 90 ? 6.035 0.742 6.847 1.00 80.56 90 LEU A C 1
ATOM 700 O O . LEU A 1 90 ? 5.278 0.276 7.685 1.00 80.56 90 LEU A O 1
ATOM 704 N N . GLN A 1 91 ? 6.764 1.839 7.074 1.00 82.38 91 GLN A N 1
ATOM 705 C CA . GLN A 1 91 ? 6.702 2.591 8.334 1.00 82.38 91 GLN A CA 1
ATOM 706 C C . GLN A 1 91 ? 5.295 3.124 8.594 1.00 82.38 91 GLN A C 1
ATOM 708 O O . GLN A 1 91 ? 4.728 2.900 9.658 1.00 82.38 91 GLN A O 1
ATOM 713 N N . ARG A 1 92 ? 4.680 3.757 7.588 1.00 87.00 92 ARG A N 1
ATOM 714 C CA . ARG A 1 92 ? 3.302 4.246 7.707 1.00 87.00 92 ARG A CA 1
ATOM 715 C C . ARG A 1 92 ? 2.304 3.111 7.951 1.00 87.00 92 ARG A C 1
ATOM 717 O O . ARG A 1 92 ? 1.315 3.301 8.653 1.00 87.00 92 ARG A O 1
ATOM 724 N N . GLN A 1 93 ? 2.536 1.947 7.352 1.00 88.06 93 GLN A N 1
ATOM 725 C CA . GLN A 1 93 ? 1.723 0.760 7.587 1.00 88.06 93 GLN A CA 1
ATOM 726 C C . GLN A 1 93 ? 1.886 0.250 9.027 1.00 88.06 93 GLN A C 1
ATOM 728 O O . GLN A 1 93 ? 0.881 0.026 9.693 1.00 88.06 93 GLN A O 1
ATOM 733 N N . GLU A 1 94 ? 3.114 0.131 9.528 1.00 91.00 94 GLU A N 1
ATOM 734 C CA . GLU A 1 94 ? 3.406 -0.294 10.902 1.00 91.00 94 GLU A CA 1
ATOM 735 C C . GLU A 1 94 ? 2.798 0.669 11.939 1.00 91.00 94 GLU A C 1
ATOM 737 O O . GLU A 1 94 ? 2.169 0.242 12.909 1.00 91.00 94 GLU A O 1
ATOM 742 N N . GLU A 1 95 ? 2.883 1.981 11.711 1.00 94.31 95 GLU A N 1
ATOM 743 C CA . GLU A 1 95 ? 2.214 2.993 12.539 1.00 94.31 95 GLU A CA 1
ATOM 744 C C . GLU A 1 95 ? 0.690 2.794 12.568 1.00 94.31 95 GLU A C 1
ATOM 746 O O . GLU A 1 95 ? 0.070 2.826 13.630 1.00 94.31 95 GLU A O 1
ATOM 751 N N . LEU A 1 96 ? 0.062 2.533 11.420 1.00 94.69 96 LEU A N 1
ATOM 752 C CA . LEU A 1 96 ? -1.378 2.274 11.365 1.00 94.69 96 LEU A CA 1
ATOM 753 C C . LEU A 1 96 ? -1.759 0.954 12.043 1.00 94.69 96 LEU A C 1
ATOM 755 O O . LEU A 1 96 ? -2.785 0.895 12.720 1.00 94.69 96 LEU A O 1
ATOM 759 N N . GLU A 1 97 ? -0.944 -0.091 11.901 1.00 95.62 97 GLU A N 1
ATOM 760 C CA . GLU A 1 97 ? -1.154 -1.378 12.567 1.00 95.62 97 GLU A CA 1
ATOM 761 C C . GLU A 1 97 ? -1.055 -1.232 14.090 1.00 95.62 97 GLU A C 1
ATOM 763 O O . GLU A 1 97 ? -1.938 -1.694 14.817 1.00 95.62 97 GLU A O 1
ATOM 768 N N . THR A 1 98 ? -0.042 -0.515 14.584 1.00 96.19 98 THR A N 1
ATOM 769 C CA . THR A 1 98 ? 0.103 -0.237 16.021 1.00 96.19 98 THR A CA 1
ATOM 770 C C . THR A 1 98 ? -1.064 0.592 16.559 1.00 96.19 98 THR A C 1
ATOM 772 O O . THR A 1 98 ? -1.619 0.249 17.606 1.00 96.19 98 THR A O 1
ATOM 775 N N . MET A 1 99 ? -1.510 1.616 15.827 1.00 96.94 99 MET A N 1
ATOM 776 C CA . MET A 1 99 ? -2.698 2.400 16.181 1.00 96.94 99 MET A CA 1
ATOM 777 C C . MET A 1 99 ? -3.978 1.554 16.171 1.00 96.94 99 MET A C 1
ATOM 779 O O . MET A 1 99 ? -4.805 1.678 17.074 1.00 96.94 99 MET A O 1
ATOM 783 N N . CYS A 1 100 ? -4.142 0.652 15.199 1.00 96.75 100 CYS A N 1
ATOM 784 C CA . CYS A 1 100 ? -5.294 -0.244 15.124 1.00 96.75 100 CYS A CA 1
ATOM 785 C C . CYS A 1 100 ? -5.347 -1.182 16.336 1.00 96.75 100 CYS A C 1
ATOM 787 O O . CYS A 1 100 ? -6.393 -1.314 16.968 1.00 96.75 100 CYS A O 1
ATOM 789 N N . VAL A 1 101 ? -4.210 -1.768 16.721 1.00 97.06 101 VAL A N 1
ATOM 790 C CA . VAL A 1 101 ? -4.112 -2.616 17.919 1.00 97.06 101 VAL A CA 1
ATOM 791 C C . VAL A 1 101 ? -4.433 -1.822 19.189 1.00 97.06 101 VAL A C 1
ATOM 793 O O . VAL A 1 101 ? -5.149 -2.324 20.059 1.00 97.06 101 VAL A O 1
ATOM 796 N N . GLN A 1 102 ? -3.950 -0.580 19.304 1.00 97.38 102 GLN A N 1
ATOM 797 C CA . GLN A 1 102 ? -4.264 0.286 20.445 1.00 97.38 102 GLN A CA 1
ATOM 798 C C . GLN A 1 102 ? -5.761 0.595 20.535 1.00 97.38 102 GLN A C 1
ATOM 800 O O . GLN A 1 102 ? -6.355 0.416 21.599 1.00 97.38 102 GLN A O 1
ATOM 805 N N . LEU A 1 103 ? -6.385 0.987 19.423 1.00 96.75 103 LEU A N 1
ATOM 806 C CA . LEU A 1 103 ? -7.821 1.260 19.370 1.00 96.75 103 LEU A CA 1
ATOM 807 C C . LEU A 1 103 ? -8.647 0.006 19.665 1.00 96.75 103 LEU A C 1
ATOM 809 O O . LEU A 1 103 ? -9.579 0.065 20.459 1.00 96.75 103 LEU A O 1
ATOM 813 N N . GLN A 1 104 ? -8.282 -1.151 19.110 1.00 95.75 104 GLN A N 1
ATOM 814 C CA . GLN A 1 104 ? -8.944 -2.421 19.421 1.00 95.75 104 GLN A CA 1
ATOM 815 C C . GLN A 1 104 ? -8.842 -2.773 20.906 1.00 95.75 104 GLN A C 1
ATOM 817 O O . GLN A 1 104 ? -9.805 -3.263 21.499 1.00 95.75 104 GLN A O 1
ATOM 822 N N . ARG A 1 105 ? -7.686 -2.525 21.532 1.00 96.81 105 ARG A N 1
ATOM 823 C CA . ARG A 1 105 ? -7.521 -2.717 22.974 1.00 96.81 105 ARG A CA 1
ATOM 824 C C . ARG A 1 105 ? -8.431 -1.773 23.762 1.00 96.81 105 ARG A C 1
ATOM 826 O O . ARG A 1 105 ? -9.076 -2.235 24.701 1.00 96.81 105 ARG A O 1
ATOM 833 N N . GLN A 1 106 ? -8.496 -0.501 23.373 1.00 97.31 106 GLN A N 1
ATOM 834 C CA . GLN A 1 106 ? -9.356 0.495 24.008 1.00 97.31 106 GLN A CA 1
ATOM 835 C C . GLN A 1 106 ? -10.837 0.119 23.882 1.00 97.31 106 GLN A C 1
ATOM 837 O O . GLN A 1 106 ? -11.541 0.098 24.885 1.00 97.31 106 GLN A O 1
ATOM 842 N N . VAL A 1 107 ? -11.297 -0.254 22.686 1.00 94.75 107 VAL A N 1
ATOM 843 C CA . VAL A 1 107 ? -12.674 -0.714 22.458 1.00 94.75 107 VAL A CA 1
ATOM 844 C C . VAL A 1 107 ? -12.978 -1.931 23.326 1.00 94.75 107 VAL A C 1
ATOM 846 O O . VAL A 1 107 ? -13.989 -1.944 24.014 1.00 94.75 107 VAL A O 1
ATOM 849 N N . ARG A 1 108 ? -12.065 -2.904 23.413 1.00 94.62 108 ARG A N 1
ATOM 850 C CA . ARG A 1 108 ? -12.249 -4.076 24.282 1.00 94.62 108 ARG A CA 1
ATOM 851 C C . ARG A 1 108 ? -12.310 -3.711 25.768 1.00 94.62 108 ARG A C 1
ATOM 853 O O . ARG A 1 108 ? -12.997 -4.370 26.540 1.00 94.62 108 ARG A O 1
ATOM 860 N N . GLU A 1 109 ? -11.540 -2.717 26.203 1.00 96.88 109 GLU A N 1
ATOM 861 C CA . GLU A 1 109 ? -11.616 -2.181 27.567 1.00 96.88 109 GLU A CA 1
ATOM 862 C C . GLU A 1 109 ? -12.968 -1.508 27.822 1.00 96.88 109 GLU A C 1
ATOM 864 O O . GLU A 1 109 ? -13.589 -1.779 28.847 1.00 96.88 109 GLU A O 1
ATOM 869 N N . MET A 1 110 ? -13.458 -0.719 26.864 1.00 94.69 110 MET A N 1
ATOM 870 C CA . MET A 1 110 ? -14.774 -0.082 26.922 1.00 94.69 110 MET A CA 1
ATOM 871 C C . MET A 1 110 ? -15.914 -1.110 26.923 1.00 94.69 110 MET A C 1
ATOM 873 O O . MET A 1 110 ? -16.847 -0.986 27.708 1.00 94.69 110 MET A O 1
ATOM 877 N N . GLU A 1 111 ? -15.828 -2.156 26.103 1.00 92.94 111 GLU A N 1
ATOM 878 C CA . GLU A 1 111 ? -16.803 -3.250 26.063 1.00 92.94 111 GLU A CA 1
ATOM 879 C C . GLU A 1 111 ? -16.852 -4.023 27.382 1.00 92.94 111 GLU A C 1
ATOM 881 O O . GLU A 1 111 ? -17.940 -4.294 27.886 1.00 92.94 111 GLU A O 1
ATOM 886 N N . ARG A 1 112 ? -15.691 -4.342 27.978 1.00 95.31 112 ARG A N 1
ATOM 887 C CA . ARG A 1 112 ? -15.647 -4.988 29.300 1.00 95.31 112 ARG A CA 1
ATOM 888 C C . ARG A 1 112 ? -16.265 -4.102 30.371 1.00 95.31 112 ARG A C 1
ATOM 890 O O . ARG A 1 112 ? -17.110 -4.575 31.122 1.00 95.31 112 ARG A O 1
ATOM 897 N N . PHE A 1 113 ? -15.895 -2.822 30.383 1.00 97.00 113 PHE A N 1
ATOM 898 C CA . PHE A 1 113 ? -16.464 -1.856 31.315 1.00 97.00 113 PHE A CA 1
ATOM 899 C C . PHE A 1 113 ? -17.990 -1.813 31.208 1.00 97.00 113 PHE A C 1
ATOM 901 O O . PHE A 1 113 ? -18.670 -1.892 32.220 1.00 97.00 113 PHE A O 1
ATOM 908 N N . LEU A 1 114 ? -18.547 -1.753 29.997 1.00 96.25 114 LEU A N 1
ATOM 909 C CA . LEU A 1 114 ? -19.997 -1.788 29.806 1.00 96.25 114 LEU A CA 1
ATOM 910 C C . LEU A 1 114 ? -20.609 -3.112 30.283 1.00 96.25 114 LEU A C 1
ATOM 912 O O . LEU A 1 114 ? -21.641 -3.097 30.954 1.00 96.25 114 LEU A O 1
ATOM 916 N N . SER A 1 115 ? -19.950 -4.239 30.006 1.00 93.19 115 SER A N 1
ATOM 917 C CA . SER A 1 115 ? -20.442 -5.561 30.398 1.00 93.19 115 SER A CA 1
ATOM 918 C C . SER A 1 115 ? -20.544 -5.749 31.914 1.00 93.19 115 SER A C 1
ATOM 920 O O . SER A 1 115 ? -21.487 -6.394 32.370 1.00 93.19 115 SER A O 1
ATOM 922 N N . ASP A 1 116 ? -19.654 -5.122 32.693 1.00 97.19 116 ASP A N 1
ATOM 923 C CA . ASP A 1 116 ? -19.689 -5.159 34.163 1.00 97.19 116 ASP A CA 1
ATOM 924 C C . ASP A 1 116 ? -20.980 -4.530 34.723 1.00 97.19 116 ASP A C 1
ATOM 926 O O . ASP A 1 116 ? -21.442 -4.892 35.804 1.00 97.19 116 ASP A O 1
ATOM 930 N N . TYR A 1 117 ? -21.604 -3.636 33.951 1.00 94.94 117 TYR A N 1
ATOM 931 C CA . TYR A 1 117 ? -22.893 -3.011 34.254 1.00 94.94 117 TYR A CA 1
ATOM 932 C C . TYR A 1 117 ? -24.065 -3.613 33.458 1.00 94.94 117 TYR A C 1
ATOM 934 O O . TYR A 1 117 ? -25.170 -3.075 33.491 1.00 94.94 117 TYR A O 1
ATOM 942 N N . GLY A 1 118 ? -23.849 -4.710 32.724 1.00 92.94 118 GLY A N 1
ATOM 943 C CA . GLY A 1 118 ? -24.864 -5.328 31.863 1.00 92.94 118 GLY A CA 1
ATOM 944 C C . GLY A 1 118 ? -25.207 -4.523 30.603 1.00 92.94 118 GLY A C 1
ATOM 945 O O . GLY A 1 118 ? -26.225 -4.787 29.965 1.00 92.94 118 GLY A O 1
ATOM 946 N N . LEU A 1 119 ? -24.379 -3.542 30.236 1.00 91.69 119 LEU A N 1
ATOM 947 C CA . LEU A 1 119 ? -24.518 -2.746 29.020 1.00 91.69 119 LEU A CA 1
ATOM 948 C C . LEU A 1 119 ? -23.719 -3.382 27.875 1.00 91.69 119 LEU A C 1
ATOM 950 O O . LEU A 1 119 ? -22.652 -3.958 28.082 1.00 91.69 119 LEU A O 1
ATOM 954 N N . GLN A 1 120 ? -24.211 -3.244 26.644 1.00 88.50 120 GLN A N 1
ATOM 955 C CA . GLN A 1 120 ? -23.528 -3.719 25.440 1.00 88.50 120 GLN A CA 1
ATOM 956 C C . GLN A 1 120 ? -23.271 -2.557 24.477 1.00 88.50 120 GLN A C 1
ATOM 958 O O . GLN A 1 120 ? -24.165 -1.755 24.205 1.00 88.50 120 GLN A O 1
ATOM 963 N N . TRP A 1 121 ? -22.055 -2.485 23.928 1.00 85.25 121 TRP A N 1
ATOM 964 C CA . TRP A 1 121 ? -21.736 -1.566 22.837 1.00 85.25 121 TRP A CA 1
ATOM 965 C C . TRP A 1 121 ? -22.342 -2.093 21.529 1.00 85.25 121 TRP A C 1
ATOM 967 O O . TRP A 1 121 ? -21.938 -3.147 21.045 1.00 85.25 121 TRP A O 1
ATOM 977 N N . VAL A 1 122 ? -23.314 -1.380 20.955 1.00 82.25 122 VAL A N 1
ATOM 978 C CA . VAL A 1 122 ? -23.979 -1.782 19.695 1.00 82.25 122 VAL A CA 1
ATOM 979 C C . VAL A 1 122 ? -23.292 -1.178 18.460 1.00 82.25 122 VAL A C 1
ATOM 981 O O . VAL A 1 122 ? -23.383 -1.741 17.373 1.00 82.25 122 VAL A O 1
ATOM 984 N N . GLY A 1 123 ? -22.529 -0.091 18.621 1.00 77.44 123 GLY A N 1
ATOM 985 C CA . GLY A 1 123 ? -21.872 0.604 17.508 1.00 77.44 123 GLY A CA 1
ATOM 986 C C . GLY A 1 123 ? -22.851 1.151 16.458 1.00 77.44 123 GLY A C 1
ATOM 987 O O . GLY A 1 123 ? -24.068 1.086 16.620 1.00 77.44 123 GLY A O 1
ATOM 988 N N . GLU A 1 124 ? -22.309 1.719 15.380 1.00 72.19 124 GLU A N 1
ATOM 989 C CA . GLU A 1 124 ? -23.080 2.117 14.196 1.00 72.19 124 GLU A CA 1
ATOM 990 C C . GL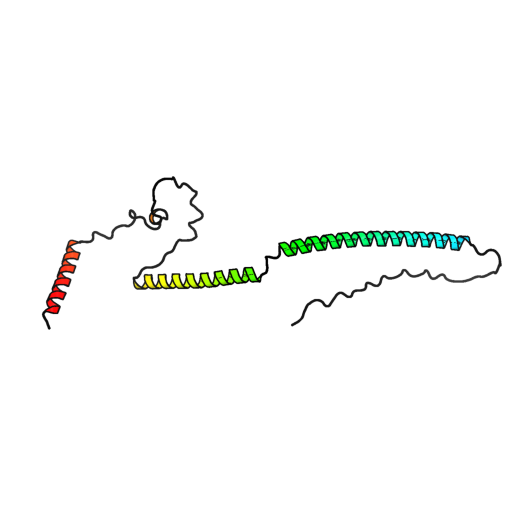U A 1 124 ? -23.007 0.996 13.149 1.00 72.19 124 GLU A C 1
ATOM 992 O O . GLU A 1 124 ? -21.896 0.572 12.814 1.00 72.19 124 GLU A O 1
ATOM 997 N N . PRO A 1 125 ? -24.139 0.483 12.630 1.00 60.09 125 PRO A N 1
ATOM 998 C CA . PRO A 1 125 ? -24.097 -0.459 11.522 1.00 60.09 125 PRO A CA 1
ATOM 999 C C . PRO A 1 125 ? -23.548 0.256 10.282 1.00 60.09 125 PRO A C 1
ATOM 1001 O O . PRO A 1 125 ? -24.132 1.229 9.807 1.00 60.09 125 PRO A O 1
ATOM 1004 N N . MET A 1 126 ? -22.428 -0.247 9.756 1.00 57.03 126 MET A N 1
ATOM 1005 C CA . MET A 1 126 ? -21.735 0.290 8.572 1.00 57.03 126 MET A CA 1
ATOM 1006 C C . MET A 1 126 ? -22.648 0.438 7.343 1.00 57.03 126 MET A C 1
ATOM 1008 O O . MET A 1 126 ? -22.396 1.266 6.474 1.00 57.03 126 MET A O 1
ATOM 1012 N N . ASP A 1 127 ? -23.728 -0.336 7.287 1.00 59.00 127 ASP A N 1
ATOM 1013 C CA . ASP A 1 127 ? -24.610 -0.437 6.125 1.00 59.00 127 ASP A CA 1
ATOM 1014 C C . ASP A 1 127 ? -25.596 0.744 5.985 1.00 59.00 127 ASP A C 1
ATOM 1016 O O . ASP A 1 127 ? -26.376 0.793 5.035 1.00 59.00 127 ASP A O 1
ATOM 1020 N N . GLN A 1 128 ? -25.592 1.705 6.921 1.00 50.75 128 GLN A N 1
ATOM 1021 C CA . GLN A 1 128 ? -26.511 2.853 6.942 1.00 50.75 128 GLN A CA 1
ATOM 1022 C C . GLN A 1 128 ? -25.847 4.188 6.548 1.00 50.75 128 GLN A C 1
ATOM 1024 O O . GLN A 1 128 ? -26.426 5.246 6.772 1.00 50.75 128 GLN A O 1
ATOM 1029 N N . GLU A 1 129 ? -24.657 4.189 5.947 1.00 48.81 129 GLU A N 1
ATOM 1030 C CA . GLU A 1 129 ? -24.041 5.434 5.444 1.00 48.81 129 GLU A CA 1
ATOM 1031 C C . GLU A 1 129 ? -24.337 5.710 3.955 1.00 48.81 129 GLU A C 1
ATOM 1033 O O . GLU A 1 129 ? -24.251 6.854 3.512 1.00 48.81 129 GLU A O 1
ATOM 1038 N N . ASP A 1 130 ? -24.788 4.709 3.190 1.00 48.47 130 ASP A N 1
ATOM 1039 C CA . ASP A 1 130 ? -24.971 4.825 1.731 1.00 48.47 130 ASP A CA 1
ATOM 1040 C C . ASP A 1 130 ? -26.347 5.357 1.287 1.00 48.47 130 ASP A C 1
ATOM 1042 O O . ASP A 1 130 ? -26.608 5.521 0.094 1.00 48.47 130 ASP A O 1
ATOM 1046 N N . SER A 1 131 ? -27.274 5.614 2.213 1.00 50.19 131 SER A N 1
ATOM 1047 C CA . SER A 1 131 ? -28.678 5.894 1.871 1.00 50.19 131 SER A CA 1
ATOM 1048 C C . SER A 1 131 ? -29.303 7.071 2.612 1.00 50.19 131 SER A C 1
ATOM 1050 O O . SER A 1 131 ? -30.465 6.979 2.978 1.00 50.19 131 SER A O 1
ATOM 1052 N N . GLU A 1 132 ? -28.618 8.203 2.787 1.00 45.38 132 GLU A N 1
ATOM 1053 C CA . GLU A 1 132 ? -29.321 9.475 3.038 1.00 45.38 132 GLU A CA 1
ATOM 1054 C C . GLU A 1 132 ? -28.704 10.625 2.225 1.00 45.38 132 GLU A C 1
ATOM 1056 O O . GLU A 1 132 ? -27.752 11.306 2.608 1.00 45.38 132 GLU A O 1
ATOM 1061 N N . SER A 1 133 ? -29.300 10.864 1.055 1.00 38.31 133 SER A N 1
ATOM 1062 C CA . SER A 1 133 ? -29.115 12.073 0.263 1.00 38.31 133 SER A CA 1
ATOM 1063 C C . SER A 1 133 ? -29.520 13.308 1.073 1.00 38.31 133 SER A C 1
ATOM 1065 O O . SER A 1 133 ? -30.699 13.619 1.214 1.00 38.31 133 SER A O 1
ATOM 1067 N N . LYS A 1 134 ? -28.517 14.020 1.584 1.00 47.91 134 LYS A N 1
ATOM 1068 C CA . LYS A 1 134 ? -28.416 15.484 1.666 1.00 47.91 134 LYS A CA 1
ATOM 1069 C C . LYS A 1 134 ? -29.744 16.259 1.581 1.00 47.91 134 LYS A C 1
ATOM 1071 O O . LYS A 1 134 ? -30.051 16.860 0.556 1.00 47.91 134 LYS A O 1
ATOM 1076 N N . THR A 1 135 ? -30.441 16.385 2.706 1.00 42.84 135 THR A N 1
ATOM 1077 C CA . THR A 1 135 ? -31.266 17.572 2.993 1.00 42.84 135 THR A CA 1
ATOM 1078 C C . THR A 1 135 ? -31.052 18.016 4.438 1.00 42.84 135 THR A C 1
ATOM 1080 O O . THR A 1 135 ? -31.964 17.984 5.263 1.00 42.84 135 THR A O 1
ATOM 1083 N N . VAL A 1 136 ? -29.825 18.424 4.775 1.00 42.44 136 VAL A N 1
ATOM 1084 C CA . VAL A 1 136 ? -29.594 19.177 6.014 1.00 42.44 136 VAL A CA 1
ATOM 1085 C C . VAL A 1 136 ? -29.871 20.641 5.710 1.00 42.44 136 VAL A C 1
ATOM 1087 O O . VAL A 1 136 ? -29.053 21.357 5.141 1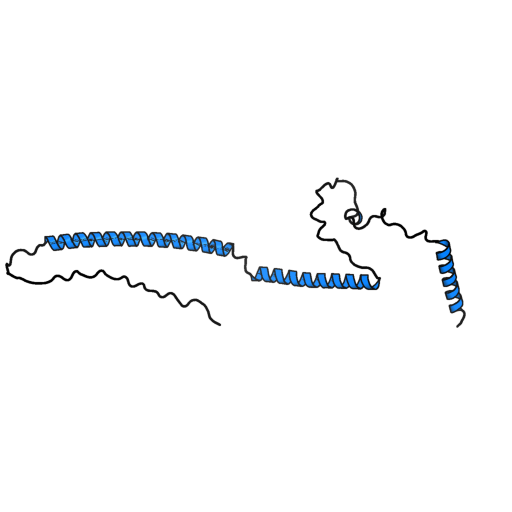.00 42.44 136 VAL A O 1
ATOM 1090 N N . SER A 1 137 ? -31.093 21.032 6.052 1.00 46.31 137 SER A N 1
ATOM 1091 C CA . SER A 1 137 ? -31.506 22.412 6.252 1.00 46.31 137 SER A CA 1
ATOM 1092 C C . SER A 1 137 ? -30.590 23.060 7.297 1.00 46.31 137 SER A C 1
ATOM 1094 O O . SER A 1 137 ? -30.441 22.521 8.396 1.00 46.31 137 SER A O 1
ATOM 1096 N N . GLU A 1 138 ? -29.999 24.207 6.958 1.00 47.25 138 GLU A N 1
ATOM 1097 C CA . GLU A 1 138 ? -29.262 25.089 7.871 1.00 47.25 138 GLU A CA 1
ATOM 1098 C C . GLU A 1 138 ? -30.216 25.695 8.909 1.00 47.25 138 GLU A C 1
ATOM 1100 O O . GLU A 1 138 ? -30.651 26.831 8.766 1.00 47.25 138 GLU A O 1
ATOM 1105 N N . HIS A 1 139 ? -30.590 24.952 9.950 1.00 42.09 139 HIS A N 1
ATOM 1106 C CA . HIS A 1 139 ? -30.968 25.568 11.221 1.00 42.09 139 HIS A CA 1
ATOM 1107 C C . HIS A 1 139 ? -31.074 24.535 12.342 1.00 42.09 139 HIS A C 1
ATOM 1109 O O . HIS A 1 139 ? -31.797 23.543 12.223 1.00 42.09 139 HIS A O 1
ATOM 1115 N N . GLY A 1 140 ? -30.413 24.839 13.455 1.00 41.25 140 GLY A N 1
ATOM 1116 C CA . GLY A 1 140 ? -30.582 24.169 14.736 1.00 41.25 140 GLY A CA 1
ATOM 1117 C C . GLY A 1 140 ? -29.498 23.142 15.020 1.00 41.25 140 GLY A C 1
ATOM 1118 O O . GLY A 1 140 ? -29.325 22.191 14.261 1.00 41.25 140 GLY A O 1
ATOM 1119 N N . GLU A 1 141 ? -28.817 23.351 16.146 1.00 53.53 141 GLU A N 1
ATOM 1120 C CA . GLU A 1 141 ? -28.023 22.394 16.919 1.00 53.53 141 GLU A CA 1
ATOM 1121 C C . GLU A 1 141 ? -28.825 21.106 17.173 1.00 53.53 141 GLU A C 1
ATOM 1123 O O . GLU A 1 141 ? -29.311 20.839 18.269 1.00 53.53 141 GLU A O 1
ATOM 1128 N N . ARG A 1 142 ? -29.038 20.300 16.134 1.00 56.56 142 ARG A N 1
ATOM 1129 C CA . ARG A 1 142 ? -29.563 18.955 16.303 1.00 56.56 142 ARG A CA 1
ATOM 1130 C C . ARG A 1 142 ? -28.429 18.136 16.878 1.00 56.56 142 ARG A C 1
ATOM 1132 O O . ARG A 1 142 ? -27.509 17.755 16.158 1.00 56.56 142 ARG A O 1
ATOM 1139 N N . ASP A 1 143 ? -28.508 17.941 18.190 1.00 56.06 143 ASP A N 1
ATOM 1140 C CA . ASP A 1 143 ? -27.664 17.042 18.959 1.00 56.06 143 ASP A CA 1
ATOM 1141 C C . ASP A 1 143 ? -27.448 15.755 18.158 1.00 56.06 143 ASP A C 1
ATOM 1143 O O . ASP A 1 143 ? -28.409 15.116 17.714 1.00 56.06 143 ASP A O 1
ATOM 1147 N N . TRP A 1 144 ? -26.186 15.419 17.905 1.00 63.12 144 TRP A N 1
ATOM 1148 C CA . TRP A 1 144 ? -25.771 14.309 17.046 1.00 63.12 144 TRP A CA 1
ATOM 1149 C C . TRP A 1 144 ? -26.443 12.983 17.450 1.00 63.12 144 TRP A C 1
ATOM 1151 O O . TRP A 1 144 ? -26.722 12.152 16.584 1.00 63.12 144 TRP A O 1
ATOM 1161 N N . MET A 1 145 ? -26.790 12.844 18.739 1.00 52.69 145 MET A N 1
ATOM 1162 C CA . MET A 1 145 ? -27.546 11.725 19.315 1.00 52.69 145 MET A CA 1
ATOM 1163 C C . MET A 1 145 ? -28.985 11.592 18.785 1.00 52.69 145 MET A C 1
ATOM 1165 O O . MET A 1 145 ? -29.535 10.492 18.766 1.00 52.69 145 MET A O 1
ATOM 1169 N N . THR A 1 146 ? -29.603 12.694 18.350 1.00 57.44 146 THR A N 1
ATOM 1170 C CA . THR A 1 146 ? -30.950 12.719 17.742 1.00 57.44 146 THR A CA 1
ATOM 1171 C C . THR A 1 146 ? -30.915 12.705 16.214 1.00 57.44 146 THR A C 1
ATOM 1173 O O . THR A 1 146 ? -31.874 12.245 15.578 1.00 57.44 146 THR A O 1
ATOM 1176 N N . ALA A 1 147 ? -29.822 13.209 15.628 1.00 57.75 147 ALA A N 1
ATOM 1177 C CA . ALA A 1 147 ? -29.604 13.271 14.186 1.00 57.75 147 ALA A CA 1
ATOM 1178 C C . ALA A 1 147 ? -29.325 11.883 13.599 1.00 57.75 147 ALA A C 1
ATOM 1180 O O . ALA A 1 147 ? -29.987 11.469 12.647 1.00 57.75 147 ALA A O 1
ATOM 1181 N N . LYS A 1 148 ? -28.411 11.129 14.216 1.00 56.72 148 LYS A N 1
ATOM 1182 C CA . LYS A 1 148 ? -28.259 9.700 13.952 1.00 56.72 148 LYS A CA 1
ATOM 1183 C C . LYS A 1 148 ? -29.325 8.988 14.779 1.00 56.72 148 LYS A C 1
ATOM 1185 O O . LYS A 1 148 ? -29.448 9.259 15.964 1.00 56.72 148 LYS A O 1
ATOM 1190 N N . LYS A 1 149 ? -30.157 8.139 14.177 1.00 60.25 149 LYS A N 1
ATOM 1191 C CA . LYS A 1 149 ? -31.406 7.585 14.755 1.00 60.25 149 LYS A CA 1
ATOM 1192 C C . LYS A 1 149 ? -31.222 6.685 16.005 1.00 60.25 149 LYS A C 1
ATOM 1194 O O . LYS A 1 149 ? -32.130 5.925 16.315 1.00 60.25 149 LYS A O 1
ATOM 1199 N N . PHE A 1 150 ? -30.099 6.777 16.720 1.00 55.47 150 PHE A N 1
ATOM 1200 C CA . PHE A 1 150 ? -29.754 6.006 17.914 1.00 55.47 150 PHE A CA 1
ATOM 1201 C C . PHE A 1 150 ? -30.709 6.229 19.084 1.00 55.47 150 PHE A C 1
ATOM 1203 O O . PHE A 1 150 ? -31.031 5.272 19.781 1.00 55.47 150 PHE A O 1
ATOM 1210 N N . TRP A 1 151 ? -31.180 7.461 19.301 1.00 54.84 151 TRP A N 1
ATOM 1211 C CA . TRP A 1 151 ? -32.083 7.763 20.410 1.00 54.84 151 TRP A CA 1
ATOM 1212 C C . TRP A 1 151 ? -33.356 8.457 19.917 1.00 54.84 151 TRP A C 1
ATOM 1214 O O . TRP A 1 151 ? -33.317 9.544 19.334 1.00 54.84 151 TRP A O 1
ATOM 1224 N N . LYS A 1 152 ? -34.508 7.812 20.147 1.00 63.16 152 LYS A N 1
ATOM 1225 C CA . LYS A 1 152 ? -35.851 8.357 19.904 1.00 63.16 152 LYS A CA 1
ATOM 1226 C C . LYS A 1 152 ? -36.606 8.447 21.231 1.00 63.16 152 LYS A C 1
ATOM 1228 O O . LYS A 1 152 ? -37.261 7.483 21.615 1.00 63.16 152 LYS A O 1
ATOM 1233 N N . PRO A 1 153 ? -36.554 9.598 21.928 1.00 58.28 153 PRO A N 1
ATOM 1234 C CA . PRO A 1 153 ? -37.253 9.771 23.203 1.00 58.28 153 PRO A CA 1
ATOM 1235 C C . PRO A 1 153 ? -38.761 9.477 23.128 1.00 58.28 153 PRO A C 1
ATOM 1237 O O . PRO A 1 153 ? -39.347 9.094 24.131 1.00 58.28 153 PRO A O 1
ATOM 1240 N N . GLY A 1 154 ? -39.381 9.633 21.949 1.00 58.69 154 GLY A N 1
ATOM 1241 C CA . GLY A 1 154 ? -40.807 9.365 21.724 1.00 58.69 154 GLY A CA 1
ATOM 1242 C C . GLY A 1 154 ? -41.181 7.907 21.423 1.00 58.69 154 GLY A C 1
ATOM 1243 O O . GLY A 1 154 ? -42.354 7.576 21.551 1.00 58.69 154 GLY A O 1
ATOM 1244 N N . ASP A 1 155 ? -40.217 7.051 21.061 1.00 61.91 155 ASP A N 1
ATOM 1245 C CA . ASP A 1 155 ? -40.451 5.618 20.786 1.00 61.91 155 ASP A CA 1
ATOM 1246 C C . ASP A 1 155 ? -40.031 4.720 21.965 1.00 61.91 155 ASP A C 1
ATOM 1248 O O . ASP A 1 155 ? -40.319 3.521 21.976 1.00 61.91 155 ASP A O 1
ATOM 1252 N N . SER A 1 156 ? -39.369 5.287 22.981 1.00 59.50 156 SER A N 1
ATOM 1253 C CA . SER A 1 156 ? -39.146 4.619 24.263 1.00 59.50 156 SER A CA 1
ATOM 1254 C C . SER A 1 156 ? -40.486 4.445 24.973 1.00 59.50 156 SER A C 1
ATOM 1256 O O . SER A 1 156 ? -40.936 5.327 25.701 1.00 59.50 156 SER A O 1
ATOM 1258 N N . LEU A 1 157 ? -41.137 3.300 24.769 1.00 62.12 157 LEU A N 1
ATOM 1259 C CA . LEU A 1 157 ? -42.283 2.910 25.581 1.00 62.12 157 LEU A CA 1
ATOM 1260 C C . LEU A 1 157 ? -41.814 2.807 27.036 1.00 62.12 157 LEU A C 1
ATOM 1262 O O . LEU A 1 157 ? -40.993 1.951 27.374 1.00 62.12 157 LEU A O 1
ATOM 1266 N N . ALA A 1 158 ? -42.308 3.711 27.884 1.00 58.84 158 ALA A N 1
ATOM 1267 C CA . ALA A 1 158 ? -42.103 3.618 29.319 1.00 58.84 158 ALA A CA 1
ATOM 1268 C C . ALA A 1 158 ? -42.615 2.244 29.793 1.00 58.84 158 ALA A C 1
ATOM 1270 O O . ALA A 1 158 ? -43.698 1.824 29.364 1.00 58.84 158 ALA A O 1
ATOM 1271 N N . PRO A 1 159 ? -41.864 1.525 30.648 1.00 63.53 159 PRO A N 1
ATOM 1272 C CA . PRO A 1 159 ? -42.384 0.340 31.316 1.00 63.53 159 PRO A CA 1
ATOM 1273 C C . PRO A 1 159 ? -43.735 0.648 31.986 1.00 63.53 159 PRO A C 1
ATOM 1275 O O . PRO A 1 159 ? -43.985 1.815 32.307 1.00 63.53 159 PRO A O 1
ATOM 1278 N N . PRO A 1 160 ? -44.601 -0.365 32.197 1.00 73.62 160 PRO A N 1
ATOM 1279 C CA . PRO A 1 160 ? -45.915 -0.173 32.809 1.00 73.62 160 PRO A CA 1
ATOM 1280 C C . PRO A 1 160 ? -45.815 0.694 34.060 1.00 73.62 160 PRO A C 1
ATOM 1282 O O . PRO A 1 160 ? -44.836 0.546 34.793 1.00 73.62 160 PRO A O 1
ATOM 1285 N N . GLU A 1 161 ? -46.811 1.568 34.258 1.00 72.19 161 GLU A N 1
ATOM 1286 C CA . GLU A 1 161 ? -46.893 2.567 35.332 1.00 72.19 161 GLU A CA 1
ATOM 1287 C C . GLU A 1 161 ? -46.168 2.101 36.594 1.00 72.19 161 GLU A C 1
ATOM 1289 O O . GLU A 1 161 ? -46.622 1.231 37.339 1.00 72.19 161 GLU A O 1
ATOM 1294 N N . VAL A 1 162 ? -44.971 2.652 36.773 1.00 75.38 16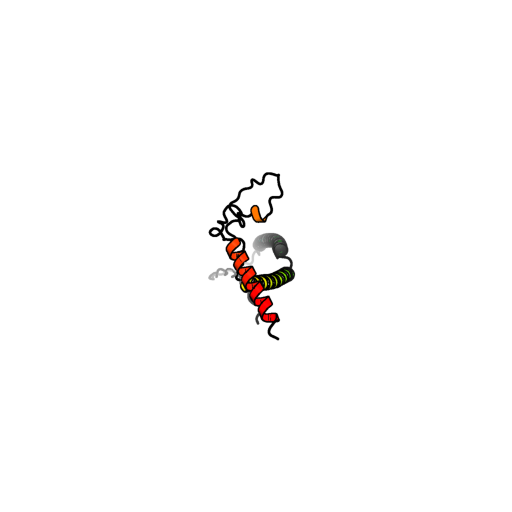2 VAL A N 1
ATOM 1295 C CA . VAL A 1 162 ? -44.157 2.393 37.944 1.00 75.38 162 VAL A CA 1
ATOM 1296 C C . VAL A 1 162 ? -44.841 3.109 39.101 1.00 75.38 162 VAL A C 1
ATOM 1298 O O . VAL A 1 162 ? -44.934 4.334 39.108 1.00 75.38 162 VAL A O 1
ATOM 1301 N N . ASP A 1 163 ? -45.348 2.342 40.062 1.00 83.88 163 ASP A N 1
ATOM 1302 C CA . ASP A 1 163 ? -45.937 2.881 41.283 1.00 83.88 163 ASP A CA 1
ATOM 1303 C C . ASP A 1 163 ? -44.821 3.472 42.161 1.00 83.88 163 ASP A C 1
ATOM 1305 O O . ASP A 1 163 ? -44.124 2.769 42.904 1.00 83.88 163 ASP A O 1
ATOM 1309 N N . PHE A 1 164 ? -44.610 4.779 42.004 1.00 87.88 164 PHE A N 1
ATOM 1310 C CA . PHE A 1 164 ? -43.606 5.534 42.746 1.00 87.88 164 PHE A CA 1
ATOM 1311 C C . PHE A 1 164 ? -43.889 5.540 44.248 1.00 87.88 164 PHE A C 1
ATOM 1313 O O . PHE A 1 164 ? -42.938 5.554 45.028 1.00 87.88 164 PHE A O 1
ATOM 1320 N N . ASP A 1 165 ? -45.156 5.459 44.655 1.00 90.62 165 ASP A N 1
ATOM 1321 C CA . ASP A 1 165 ? -45.535 5.424 46.066 1.00 90.62 165 ASP A CA 1
ATOM 1322 C C . ASP A 1 165 ? -45.091 4.100 46.694 1.00 90.62 165 ASP A C 1
ATOM 1324 O O . ASP A 1 165 ? -44.493 4.082 47.771 1.00 90.62 165 ASP A O 1
ATOM 1328 N N . ARG A 1 166 ? -45.272 2.982 45.982 1.00 89.44 166 ARG A N 1
ATOM 1329 C CA . ARG A 1 166 ? -44.767 1.671 46.415 1.00 89.44 166 ARG A CA 1
ATOM 1330 C C . ARG A 1 166 ? -43.238 1.606 46.451 1.00 89.44 166 ARG A C 1
ATOM 1332 O O . ARG A 1 166 ? -42.678 0.979 47.350 1.00 89.44 166 ARG A O 1
ATOM 1339 N N . LEU A 1 167 ? -42.555 2.233 45.492 1.00 90.44 167 LEU A N 1
ATOM 1340 C CA . LEU A 1 167 ? -41.090 2.322 45.497 1.00 90.44 167 LEU A CA 1
ATOM 1341 C C . L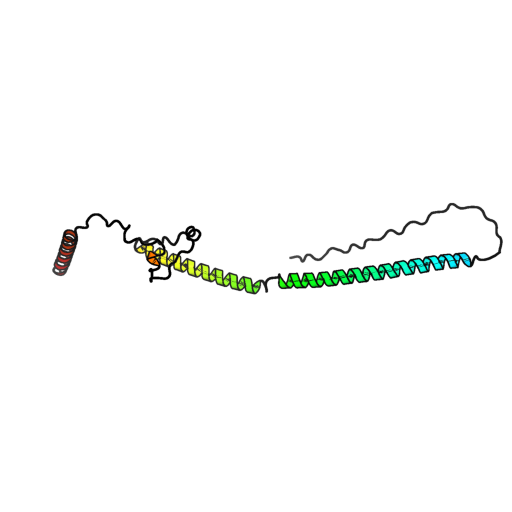EU A 1 167 ? -40.580 3.132 46.687 1.00 90.44 167 LEU A C 1
ATOM 1343 O O . LEU A 1 167 ? -39.667 2.677 47.374 1.00 90.44 167 LEU A O 1
ATOM 1347 N N . LEU A 1 168 ? -41.186 4.290 46.949 1.00 91.12 168 LEU A N 1
ATOM 1348 C CA . LEU A 1 168 ? -40.847 5.135 48.090 1.00 91.12 168 LEU A CA 1
ATOM 1349 C C . LEU A 1 168 ? -41.112 4.422 49.415 1.00 91.12 168 LEU A C 1
ATOM 1351 O O . LEU A 1 168 ? -40.250 4.473 50.285 1.00 91.12 168 LEU A O 1
ATOM 1355 N N . ALA A 1 169 ? -42.226 3.694 49.539 1.00 90.31 169 ALA A N 1
ATOM 1356 C CA . ALA A 1 169 ? -42.499 2.858 50.706 1.00 90.31 169 ALA A CA 1
ATOM 1357 C C . ALA A 1 169 ? -41.415 1.785 50.893 1.00 90.31 169 ALA A C 1
ATOM 1359 O O . ALA A 1 169 ? -40.826 1.692 51.962 1.00 90.31 169 ALA A O 1
ATOM 1360 N N . SER A 1 170 ? -41.050 1.055 49.830 1.00 87.69 170 SER A N 1
ATOM 1361 C CA . SER A 1 170 ? -39.992 0.036 49.922 1.00 87.69 170 SER A CA 1
ATOM 1362 C C . SER A 1 170 ? -38.616 0.620 50.267 1.00 87.69 170 SER A C 1
ATOM 1364 O O . SER A 1 170 ? -37.830 -0.011 50.969 1.00 87.69 170 SER A O 1
ATOM 1366 N N . LEU A 1 171 ? -38.318 1.835 49.794 1.00 91.44 171 LEU A N 1
ATOM 1367 C CA . LEU A 1 171 ? -37.096 2.560 50.136 1.00 91.44 171 LEU A CA 1
ATOM 1368 C C . LEU A 1 171 ? -37.101 2.959 51.617 1.00 91.44 171 LEU A C 1
ATOM 1370 O O . LEU A 1 171 ? -36.069 2.877 52.280 1.00 91.44 171 LEU A O 1
ATOM 1374 N N . GLN A 1 172 ? -38.258 3.380 52.128 1.00 87.19 172 GLN A N 1
ATOM 1375 C CA . GLN A 1 172 ? -38.436 3.785 53.516 1.00 87.19 172 GLN A CA 1
ATOM 1376 C C . GLN A 1 172 ? -38.304 2.584 54.460 1.00 87.19 172 GLN A C 1
ATOM 1378 O O . GLN A 1 172 ? -37.523 2.660 55.406 1.00 87.19 172 GLN A O 1
ATOM 1383 N N . ASP A 1 173 ? -38.929 1.453 54.125 1.00 88.19 173 ASP A N 1
ATOM 1384 C CA . ASP A 1 173 ? -38.805 0.187 54.861 1.00 88.19 173 ASP A CA 1
ATOM 1385 C C . ASP A 1 173 ? -37.339 -0.280 54.932 1.00 88.19 173 ASP A C 1
ATOM 1387 O O . ASP A 1 173 ? -36.840 -0.683 55.983 1.00 88.19 173 ASP A O 1
ATOM 1391 N N . LEU A 1 174 ? -36.602 -0.184 53.818 1.00 85.94 174 LEU A N 1
ATOM 1392 C CA . LEU A 1 174 ? -35.173 -0.507 53.790 1.00 85.94 174 LEU A CA 1
ATOM 1393 C C . LEU A 1 174 ? -34.337 0.467 54.629 1.00 85.94 174 LEU A C 1
ATOM 1395 O O . LEU A 1 174 ? -33.364 0.049 55.254 1.00 85.94 174 LEU A O 1
ATOM 1399 N N . SER A 1 175 ? -34.698 1.752 54.659 1.00 81.75 175 SER A N 1
ATOM 1400 C CA . SER A 1 175 ? -34.010 2.744 55.491 1.00 81.75 175 SER A CA 1
ATOM 1401 C C . SER A 1 175 ? -34.257 2.527 56.987 1.00 81.75 175 SER A C 1
ATOM 1403 O O . SER A 1 175 ? -33.341 2.709 57.785 1.00 81.75 175 SER A O 1
ATOM 1405 N N . GLU A 1 176 ? -35.454 2.076 57.361 1.00 82.38 176 GLU A N 1
ATOM 1406 C CA . GLU A 1 176 ? -35.813 1.744 58.741 1.00 82.38 176 GLU A CA 1
ATOM 1407 C C . GLU A 1 176 ? -35.054 0.501 59.224 1.00 82.38 176 GLU A C 1
ATOM 1409 O O . GLU A 1 176 ? -34.442 0.536 60.289 1.00 82.38 176 GLU A O 1
ATOM 1414 N N . LEU A 1 177 ? -34.949 -0.541 58.390 1.00 71.50 177 LEU A N 1
ATOM 1415 C CA . LEU A 1 177 ? -34.153 -1.740 58.691 1.00 71.50 177 LEU A CA 1
ATOM 1416 C C . LEU A 1 177 ? -32.654 -1.449 58.883 1.00 71.50 177 LEU A C 1
ATOM 1418 O O . LEU A 1 177 ? -31.994 -2.101 59.693 1.00 71.50 177 LEU A O 1
ATOM 1422 N N . VAL A 1 178 ? -32.102 -0.476 58.153 1.00 72.56 178 VAL A N 1
ATOM 1423 C CA . VAL A 1 178 ? -30.711 -0.025 58.337 1.00 72.56 178 VAL A CA 1
ATOM 1424 C C . VAL A 1 178 ? -30.547 0.725 59.662 1.00 72.56 178 VAL A C 1
ATOM 1426 O O . VAL A 1 178 ? -29.562 0.512 60.364 1.00 72.56 178 VAL A O 1
ATOM 1429 N N . VAL A 1 179 ? -31.526 1.549 60.045 1.00 64.88 179 VAL A N 1
ATOM 1430 C CA . VAL A 1 179 ? -31.516 2.282 61.322 1.00 64.88 179 VAL A CA 1
ATOM 1431 C C . VAL A 1 179 ? -31.669 1.340 62.521 1.00 64.88 179 VAL A C 1
ATOM 1433 O O . VAL A 1 179 ? -31.010 1.539 63.540 1.00 64.88 179 VAL A O 1
ATOM 1436 N N . GLU A 1 180 ? -32.479 0.287 62.414 1.00 60.03 180 GLU A N 1
ATOM 1437 C CA . GLU A 1 180 ? -32.614 -0.721 63.471 1.00 60.03 180 GLU A CA 1
ATOM 1438 C C . GLU A 1 180 ? -31.344 -1.578 63.627 1.00 60.03 180 GLU A C 1
ATOM 1440 O O . GLU A 1 180 ? -30.956 -1.898 64.755 1.00 60.03 180 GLU A O 1
ATOM 1445 N N . GLY A 1 181 ? -30.644 -1.881 62.526 1.00 59.09 181 GLY A N 1
ATOM 1446 C CA . GLY A 1 181 ? -29.383 -2.634 62.526 1.00 59.09 181 GLY A CA 1
ATOM 1447 C C . GLY A 1 181 ? -28.221 -1.940 63.250 1.00 59.09 181 GLY A C 1
ATOM 1448 O O . GLY A 1 181 ? -27.404 -2.618 63.871 1.00 59.09 181 GLY A O 1
ATOM 1449 N N . ASP A 1 182 ? -28.184 -0.604 63.255 1.00 55.56 182 ASP A N 1
ATOM 1450 C CA . ASP A 1 182 ? -27.151 0.188 63.945 1.00 55.56 182 ASP A CA 1
ATOM 1451 C C . ASP A 1 182 ? -27.395 0.329 65.464 1.00 55.56 182 ASP A C 1
ATOM 1453 O O . ASP A 1 182 ? -26.517 0.784 66.199 1.00 55.56 182 ASP A O 1
ATOM 1457 N N . THR A 1 183 ? -28.571 -0.074 65.966 1.00 54.56 183 THR A N 1
ATOM 1458 C CA . THR A 1 183 ? -28.906 -0.032 67.407 1.00 54.56 183 THR A CA 1
ATOM 1459 C C . THR A 1 183 ? -28.641 -1.346 68.152 1.00 54.56 183 THR A C 1
ATOM 1461 O O . THR A 1 183 ? -28.807 -1.408 69.371 1.00 54.56 183 THR A O 1
ATOM 1464 N N . GLN A 1 184 ? -28.194 -2.389 67.444 1.00 52.84 184 GLN A N 1
ATOM 1465 C CA . GLN A 1 184 ? -27.788 -3.687 67.997 1.00 52.84 184 GLN A CA 1
ATOM 1466 C C . GLN A 1 184 ? -26.261 -3.878 67.925 1.00 52.84 184 GLN A C 1
ATOM 1468 O O . GLN A 1 184 ? -25.766 -4.834 67.329 1.00 52.84 184 GLN A O 1
ATOM 1473 N N . VAL A 1 185 ? -25.502 -2.976 68.559 1.00 41.59 185 VAL A N 1
ATOM 1474 C CA . VAL A 1 185 ? -24.089 -3.189 68.943 1.00 41.59 185 VAL A CA 1
ATOM 1475 C C . VAL A 1 185 ? -23.855 -2.664 70.353 1.00 41.59 185 VAL A C 1
ATOM 1477 O O . VAL A 1 185 ? -24.271 -1.517 70.631 1.00 41.59 185 VAL A O 1
#

Secondary structure (DSSP, 8-state):
---S--------PPPPPPP--PPP-----------HHHHHHHHHHHHHHHHHHHHHHHHHHHHHHHHHHHHHHHHHHHHHHS-S-HHHHHHHHHHHHHHHHHHHHHHHHHHHHHHHTT-------GGGSSS------S-----HHHHSTT--TTT--PPS---HHHHHHHHHHHHHHHHHHTT--

Sequence (185 aa):
MSSPLASLSKTRKVPLPSEPMNPGRRGIRIYGDVPASHDSELMAFMTRKLWDLEQQVKAQTDEILSKDQKIAALEDLVQTLRPHPAEATLQRQEELETMCVQLQRQVREMERFLSDYGLQWVGEPMDQEDSESKTVSEHGERDWMTAKKFWKPGDSLAPPEVDFDRLLASLQDLSELVVEGDTQV